Protein AF-A0A9K3KQM1-F1 (afdb_monomer_lite)

Structure (mmCIF, N/CA/C/O backbone):
data_AF-A0A9K3KQM1-F1
#
_entry.id   AF-A0A9K3KQM1-F1
#
loop_
_atom_site.group_PDB
_atom_site.id
_atom_site.type_symbol
_atom_site.label_atom_id
_atom_site.label_alt_id
_atom_site.label_comp_id
_atom_site.label_asym_id
_atom_site.label_entity_id
_atom_site.label_seq_id
_atom_site.pdbx_PDB_ins_code
_atom_site.Cartn_x
_atom_site.Cartn_y
_atom_site.Cartn_z
_atom_site.occupancy
_atom_site.B_iso_or_equiv
_atom_site.auth_seq_id
_atom_site.auth_comp_id
_atom_site.auth_asym_id
_atom_site.auth_atom_id
_atom_site.pdbx_PDB_model_num
ATOM 1 N N . MET A 1 1 ? -1.281 -1.158 -25.715 1.00 65.31 1 MET A N 1
ATOM 2 C CA . MET A 1 1 ? -1.160 -1.431 -24.268 1.00 65.31 1 MET A CA 1
ATOM 3 C C . MET A 1 1 ? 0.080 -2.295 -24.064 1.00 65.31 1 MET A C 1
ATOM 5 O O . MET A 1 1 ? 0.265 -3.226 -24.840 1.00 65.31 1 MET A O 1
ATOM 9 N N . ARG A 1 2 ? 0.976 -1.951 -23.131 1.00 70.62 2 ARG A N 1
ATOM 10 C CA . ARG A 1 2 ? 2.209 -2.720 -22.875 1.00 70.62 2 ARG A CA 1
ATOM 11 C C . ARG A 1 2 ? 1.852 -4.112 -22.343 1.00 70.62 2 ARG A C 1
ATOM 13 O O . ARG A 1 2 ? 1.001 -4.214 -21.464 1.00 70.62 2 ARG A O 1
ATOM 20 N N . SER A 1 3 ? 2.490 -5.165 -22.855 1.00 83.62 3 SER A N 1
ATOM 21 C CA . SER A 1 3 ? 2.286 -6.523 -22.340 1.00 83.62 3 SER A CA 1
ATOM 22 C C . SER A 1 3 ? 2.823 -6.638 -20.913 1.00 83.62 3 SER A C 1
ATOM 24 O O . SER A 1 3 ? 3.969 -6.272 -20.647 1.00 83.62 3 SER A O 1
ATOM 26 N N . LEU A 1 4 ? 2.008 -7.172 -20.004 1.00 88.12 4 LEU A N 1
ATOM 27 C CA . LEU A 1 4 ? 2.436 -7.551 -18.660 1.00 88.12 4 LEU A CA 1
ATOM 28 C C . LEU A 1 4 ? 3.415 -8.723 -18.750 1.00 88.12 4 LEU A C 1
ATOM 30 O O . LEU A 1 4 ? 3.047 -9.811 -19.188 1.00 88.12 4 LEU A O 1
ATOM 34 N N . HIS A 1 5 ? 4.661 -8.516 -18.324 1.00 92.50 5 HIS A N 1
ATOM 35 C CA . HIS A 1 5 ? 5.614 -9.616 -18.237 1.00 92.50 5 HIS A CA 1
ATOM 36 C C . HIS A 1 5 ? 5.311 -10.490 -17.011 1.00 92.50 5 HIS A C 1
ATOM 38 O O . HIS A 1 5 ? 5.242 -9.955 -15.899 1.00 92.50 5 HIS A O 1
ATOM 44 N N . PRO A 1 6 ? 5.221 -11.827 -17.166 1.00 94.25 6 PRO A N 1
ATOM 45 C CA . PRO A 1 6 ? 4.972 -12.738 -16.047 1.00 94.25 6 PRO A CA 1
ATOM 46 C C . PRO A 1 6 ? 5.989 -12.593 -14.909 1.00 94.25 6 PRO A C 1
ATOM 48 O O . PRO A 1 6 ? 5.631 -12.699 -13.741 1.00 94.25 6 PRO A O 1
ATOM 51 N N . SER A 1 7 ? 7.250 -12.278 -15.230 1.00 95.38 7 SER A N 1
ATOM 52 C CA . SER A 1 7 ? 8.292 -12.046 -14.226 1.00 95.38 7 SER A CA 1
ATOM 53 C C . SER A 1 7 ? 8.032 -10.809 -13.365 1.00 95.38 7 SER A C 1
ATOM 55 O O . SER A 1 7 ? 8.307 -10.842 -12.171 1.00 95.38 7 SER A O 1
ATOM 57 N N . THR A 1 8 ? 7.513 -9.722 -13.949 1.00 95.50 8 THR A N 1
ATOM 58 C CA . THR A 1 8 ? 7.159 -8.510 -13.193 1.00 95.50 8 THR A CA 1
ATOM 59 C C . THR A 1 8 ? 5.977 -8.797 -12.277 1.00 95.50 8 THR A C 1
ATOM 61 O O . THR A 1 8 ? 6.029 -8.466 -11.098 1.00 95.50 8 THR A O 1
ATOM 64 N N . VAL A 1 9 ? 4.947 -9.470 -12.802 1.00 97.25 9 VAL A N 1
ATOM 65 C CA . VAL A 1 9 ? 3.761 -9.875 -12.032 1.00 97.25 9 VAL A CA 1
ATOM 66 C C . VAL A 1 9 ? 4.156 -10.756 -10.849 1.00 97.25 9 VAL A C 1
ATOM 68 O O . VAL A 1 9 ? 3.763 -10.468 -9.725 1.00 97.25 9 VAL A O 1
ATOM 71 N N . GLY A 1 10 ? 4.986 -11.778 -11.077 1.00 98.00 10 GLY A N 1
ATOM 72 C CA . GLY A 1 10 ? 5.457 -12.662 -10.012 1.00 98.00 10 GLY A CA 1
ATOM 73 C C . GLY A 1 10 ? 6.249 -11.922 -8.933 1.00 98.00 10 GLY A C 1
ATOM 74 O O . GLY A 1 10 ? 6.005 -12.137 -7.750 1.00 98.00 10 GLY A O 1
ATOM 75 N N . LYS A 1 11 ? 7.153 -11.008 -9.317 1.00 97.81 11 LYS A N 1
ATOM 76 C CA . LYS A 1 11 ? 7.916 -10.200 -8.351 1.00 97.81 11 LYS A CA 1
ATOM 77 C C . LYS A 1 11 ? 7.010 -9.278 -7.535 1.00 97.81 11 LYS A C 1
ATOM 79 O O . LYS A 1 11 ? 7.133 -9.265 -6.319 1.00 97.81 11 LYS A O 1
ATOM 84 N N . LEU A 1 12 ? 6.083 -8.566 -8.181 1.00 98.25 12 LEU A N 1
ATOM 85 C CA . LEU A 1 12 ? 5.110 -7.711 -7.492 1.00 98.25 12 LEU A CA 1
ATOM 86 C C . LEU A 1 12 ? 4.243 -8.506 -6.520 1.00 98.25 12 LEU A C 1
ATOM 88 O O . LEU A 1 12 ? 4.108 -8.099 -5.372 1.00 98.25 12 LEU A O 1
ATOM 92 N N . PHE A 1 13 ? 3.717 -9.654 -6.956 1.00 98.56 13 PHE A N 1
ATOM 93 C CA . PHE A 1 13 ? 2.913 -10.519 -6.101 1.00 98.56 13 PHE A CA 1
ATOM 94 C C . PHE A 1 13 ? 3.699 -10.972 -4.873 1.00 98.56 13 PHE A C 1
ATOM 96 O O . PHE A 1 13 ? 3.219 -10.829 -3.756 1.00 98.56 13 PHE A O 1
ATOM 103 N N . VAL A 1 14 ? 4.923 -11.478 -5.060 1.00 98.38 14 VAL A N 1
ATOM 104 C CA . VAL A 1 14 ? 5.766 -11.936 -3.947 1.00 98.38 14 VAL A CA 1
ATOM 105 C C . VAL A 1 14 ? 6.118 -10.781 -3.012 1.00 98.38 14 VAL A C 1
ATOM 107 O O . VAL A 1 14 ? 6.061 -10.958 -1.798 1.00 98.38 14 VAL A O 1
ATOM 110 N N . THR A 1 15 ? 6.448 -9.598 -3.539 1.00 98.00 15 THR A N 1
ATOM 111 C CA . THR A 1 15 ? 6.715 -8.417 -2.708 1.00 98.00 15 THR A CA 1
ATOM 112 C C . THR A 1 15 ? 5.483 -8.017 -1.900 1.00 98.00 15 THR A C 1
ATOM 114 O O . THR A 1 15 ? 5.599 -7.897 -0.687 1.00 98.00 15 THR A O 1
ATOM 117 N N . GLY A 1 16 ? 4.305 -7.902 -2.519 1.00 97.75 16 GLY A N 1
ATOM 118 C CA . GLY A 1 16 ? 3.064 -7.593 -1.801 1.00 97.75 16 GLY A CA 1
ATOM 119 C C . GLY A 1 16 ? 2.699 -8.662 -0.769 1.00 97.75 16 GLY A C 1
ATOM 120 O O . GLY A 1 16 ? 2.319 -8.333 0.346 1.00 97.75 16 GLY A O 1
ATOM 121 N N . PHE A 1 17 ? 2.910 -9.940 -1.091 1.00 97.69 17 PHE A N 1
ATOM 122 C CA . PHE A 1 17 ? 2.650 -11.061 -0.187 1.00 97.69 17 PHE A CA 1
ATOM 123 C C . PHE A 1 17 ? 3.578 -11.078 1.034 1.00 97.69 17 PHE A C 1
ATOM 125 O O . PHE A 1 17 ? 3.176 -11.510 2.106 1.00 97.69 17 PHE A O 1
ATOM 132 N N . THR A 1 18 ? 4.832 -10.648 0.883 1.00 96.25 18 THR A N 1
ATOM 133 C CA . THR A 1 18 ? 5.853 -10.774 1.940 1.00 96.25 18 THR A CA 1
ATOM 134 C C . THR A 1 18 ? 6.099 -9.475 2.695 1.00 96.25 18 THR A C 1
ATOM 136 O O . THR A 1 18 ? 6.100 -9.470 3.920 1.00 96.25 18 THR A O 1
ATOM 139 N N . VAL A 1 19 ? 6.300 -8.371 1.978 1.00 95.12 19 VAL A N 1
ATOM 140 C CA . VAL A 1 19 ? 6.573 -7.048 2.554 1.00 95.12 19 VAL A CA 1
ATOM 141 C C . VAL A 1 19 ? 5.280 -6.376 2.997 1.00 95.12 19 VAL A C 1
ATOM 143 O O . VAL A 1 19 ? 5.270 -5.723 4.036 1.00 95.12 19 VAL A O 1
ATOM 146 N N . GLY A 1 20 ? 4.189 -6.580 2.252 1.00 93.50 20 GLY A N 1
ATOM 147 C CA . GLY A 1 20 ? 2.883 -6.000 2.557 1.00 93.50 20 GLY A CA 1
ATOM 148 C C . GLY A 1 20 ? 2.444 -6.248 4.003 1.00 93.50 20 GLY A C 1
ATOM 149 O O . GLY A 1 20 ? 2.268 -5.270 4.716 1.00 93.50 20 GLY A O 1
ATOM 150 N N . PRO A 1 21 ? 2.370 -7.506 4.485 1.00 93.50 21 PRO A N 1
ATOM 151 C CA . PRO A 1 21 ? 1.980 -7.803 5.866 1.00 93.50 21 PRO A CA 1
ATOM 152 C C . PRO A 1 21 ? 2.890 -7.173 6.926 1.00 93.50 21 PRO A C 1
ATOM 154 O O . PRO A 1 21 ? 2.434 -6.848 8.015 1.00 93.50 21 PRO A O 1
ATOM 157 N N . ILE A 1 22 ? 4.183 -6.992 6.630 1.00 92.62 22 ILE A N 1
ATOM 158 C CA . ILE A 1 22 ? 5.123 -6.338 7.555 1.00 92.62 22 ILE A CA 1
ATOM 159 C C . ILE A 1 22 ? 4.757 -4.862 7.696 1.00 92.62 22 ILE A C 1
ATOM 161 O O . ILE A 1 22 ? 4.679 -4.352 8.808 1.00 92.62 22 ILE A O 1
ATOM 165 N N . VAL A 1 23 ? 4.516 -4.188 6.574 1.00 91.94 23 VAL A N 1
ATOM 166 C CA . VAL A 1 23 ? 4.140 -2.773 6.547 1.00 91.94 23 VAL A CA 1
ATOM 167 C C . VAL A 1 23 ? 2.743 -2.562 7.147 1.00 91.94 23 VAL A C 1
ATOM 169 O O . VAL A 1 23 ? 2.566 -1.673 7.970 1.00 91.94 23 VAL A O 1
ATOM 172 N N . ASP A 1 24 ? 1.793 -3.426 6.803 1.00 89.62 24 ASP A N 1
ATOM 173 C CA . ASP A 1 24 ? 0.435 -3.508 7.355 1.00 89.62 24 ASP A CA 1
ATOM 174 C C . ASP A 1 24 ? 0.453 -3.652 8.890 1.00 89.62 24 ASP A C 1
ATOM 176 O O . ASP A 1 24 ? -0.197 -2.899 9.616 1.00 89.62 24 ASP A O 1
ATOM 180 N N . SER A 1 25 ? 1.325 -4.517 9.418 1.00 91.44 25 SER A N 1
ATOM 181 C CA . SER A 1 25 ? 1.460 -4.717 10.865 1.00 91.44 25 SER A CA 1
ATOM 182 C C . SER A 1 25 ? 1.949 -3.497 11.651 1.00 91.44 25 SER A C 1
ATOM 184 O O . SER A 1 25 ? 1.840 -3.498 12.880 1.00 91.44 25 SER A O 1
ATOM 186 N N . LEU A 1 26 ? 2.483 -2.468 10.976 1.00 88.00 26 LEU A N 1
ATOM 187 C CA . LEU A 1 26 ? 2.938 -1.246 11.636 1.00 88.00 26 LEU A CA 1
ATOM 188 C C . LEU A 1 26 ? 1.755 -0.449 12.188 1.00 88.00 26 LEU A C 1
ATOM 190 O O . LEU A 1 26 ? 1.788 -0.107 13.360 1.00 88.00 26 LEU A O 1
ATOM 194 N N . HIS A 1 27 ? 0.703 -0.195 11.401 1.00 87.81 27 HIS A N 1
ATOM 195 C CA . HIS A 1 27 ? -0.426 0.622 11.876 1.00 87.81 27 HIS A CA 1
ATOM 196 C C . HIS A 1 27 ? -1.638 -0.175 12.358 1.00 87.81 27 HIS A C 1
ATOM 198 O O . HIS A 1 27 ? -2.460 0.355 13.101 1.00 87.81 27 HIS A O 1
ATOM 204 N N . ASN A 1 28 ? -1.745 -1.463 12.025 1.00 85.38 28 ASN A N 1
ATOM 205 C CA . ASN A 1 28 ? -2.957 -2.210 12.364 1.00 85.38 28 ASN A CA 1
ATOM 206 C C . ASN A 1 28 ? -3.100 -2.490 13.850 1.00 85.38 28 ASN A C 1
ATOM 208 O O . ASN A 1 28 ? -4.203 -2.735 14.311 1.00 85.38 28 ASN A O 1
ATOM 212 N N . GLN A 1 29 ? -2.034 -2.324 14.627 1.00 84.62 29 GLN A N 1
ATOM 213 C CA . GLN A 1 29 ? -2.102 -2.413 16.083 1.00 84.62 29 GLN A CA 1
ATOM 214 C C . GLN A 1 29 ? -2.958 -1.311 16.724 1.00 84.62 29 GLN A C 1
ATOM 216 O O . GLN A 1 29 ? -3.432 -1.503 17.840 1.00 84.62 29 GLN A O 1
ATOM 221 N N . CYS A 1 30 ? -3.153 -0.176 16.044 1.00 86.94 30 CYS A N 1
ATOM 222 C CA . CYS A 1 30 ? -4.001 0.921 16.517 1.00 86.94 30 CYS A CA 1
ATOM 223 C C . CYS A 1 30 ? -5.248 1.156 15.652 1.00 86.94 30 CYS A C 1
ATOM 225 O O . CYS A 1 30 ? -6.035 2.042 15.976 1.00 86.94 30 CYS A O 1
ATOM 227 N N . LEU A 1 31 ? -5.416 0.403 14.560 1.00 91.44 31 LEU A N 1
ATOM 228 C CA . LEU A 1 31 ? -6.531 0.566 13.621 1.00 91.44 31 LEU A CA 1
ATOM 229 C C . LEU A 1 31 ? -7.467 -0.636 13.601 1.00 91.44 31 LEU A C 1
ATOM 231 O O . LEU A 1 31 ? -8.680 -0.461 13.639 1.00 91.44 31 LEU A O 1
ATOM 235 N N . LEU A 1 32 ? -6.919 -1.849 13.514 1.00 93.50 32 LEU A N 1
ATOM 236 C CA . LEU A 1 32 ? -7.684 -3.043 13.177 1.00 93.50 32 LEU A CA 1
ATOM 237 C C . LEU A 1 32 ? -7.557 -4.120 14.248 1.00 93.50 32 LEU A C 1
ATOM 239 O O . LEU A 1 32 ? -6.491 -4.378 14.807 1.00 93.50 32 LEU A O 1
ATOM 243 N N . LYS A 1 33 ? -8.650 -4.845 14.448 1.00 93.19 33 LYS A N 1
ATOM 244 C CA . LYS A 1 33 ? -8.655 -6.134 15.128 1.00 93.19 33 LYS A CA 1
ATOM 245 C C . LYS A 1 33 ? -9.022 -7.217 14.123 1.00 93.19 33 LYS A C 1
ATOM 247 O O . LYS A 1 33 ? -10.060 -7.151 13.477 1.00 93.19 33 LYS A O 1
ATOM 252 N N . TYR A 1 34 ? -8.156 -8.217 13.983 1.00 94.50 34 TYR A N 1
ATOM 253 C CA . TYR A 1 34 ? -8.392 -9.354 13.095 1.00 94.50 34 TYR A CA 1
ATOM 254 C C . TYR A 1 34 ? -9.141 -10.465 13.821 1.00 94.50 34 TYR A C 1
ATOM 256 O O . TYR A 1 34 ? -8.618 -11.049 14.772 1.00 94.50 34 TYR A O 1
ATOM 264 N N . ASP A 1 35 ? -10.326 -10.806 13.326 1.00 94.00 35 ASP A N 1
ATOM 265 C CA . ASP A 1 35 ? -11.152 -11.874 13.893 1.00 94.00 35 ASP A CA 1
ATOM 266 C C . ASP A 1 35 ? -10.962 -13.204 13.147 1.00 94.00 35 ASP A C 1
ATOM 268 O O . ASP A 1 35 ? -11.091 -14.283 13.732 1.00 94.00 35 ASP A O 1
ATOM 272 N N . MET A 1 36 ? -10.589 -13.156 11.863 1.00 95.06 36 MET A N 1
ATOM 273 C CA . MET A 1 36 ? -10.376 -14.345 11.037 1.00 95.06 36 MET A CA 1
ATOM 274 C C . MET A 1 36 ? -8.891 -14.612 10.783 1.00 95.06 36 MET A C 1
ATOM 276 O O . MET A 1 36 ? -8.177 -13.777 10.232 1.00 95.06 36 MET A O 1
ATOM 280 N N . LEU A 1 37 ? -8.447 -15.829 11.125 1.00 94.25 37 LEU A N 1
ATOM 281 C CA . LEU A 1 37 ? -7.069 -16.316 10.950 1.00 94.25 37 LEU A CA 1
ATOM 282 C C . LEU A 1 37 ? -5.989 -15.316 11.428 1.00 94.25 37 LEU A C 1
ATOM 284 O O . LEU A 1 37 ? -5.046 -15.047 10.672 1.00 94.25 37 LEU A O 1
ATOM 288 N N . PRO A 1 38 ? -6.109 -14.766 12.654 1.00 94.62 38 PRO A N 1
ATOM 289 C CA . PRO A 1 38 ? -5.157 -13.787 13.155 1.00 94.62 38 PRO A CA 1
ATOM 290 C C . PRO A 1 38 ? -3.753 -14.391 13.237 1.00 94.62 38 PRO A C 1
ATOM 292 O O . PRO A 1 38 ? -3.563 -15.551 13.616 1.00 94.62 38 PRO A O 1
ATOM 295 N N . LEU A 1 39 ? -2.766 -13.579 12.881 1.00 93.12 39 LEU A N 1
ATOM 296 C CA . LEU A 1 39 ? -1.351 -13.884 12.986 1.00 93.12 39 LEU A CA 1
ATOM 297 C C . LEU A 1 39 ? -0.699 -12.786 13.820 1.00 93.12 39 LEU A C 1
ATOM 299 O O . LEU A 1 39 ? -0.461 -11.681 13.331 1.00 93.12 39 LEU A O 1
ATOM 303 N N . SER A 1 40 ? -0.397 -13.104 15.073 1.00 93.31 40 SER A N 1
ATOM 304 C CA . SER A 1 40 ? 0.316 -12.210 15.975 1.00 93.31 40 SER A CA 1
ATOM 305 C C . SER A 1 40 ? 1.627 -12.831 16.445 1.00 93.31 40 SER A C 1
ATOM 307 O O . SER A 1 40 ? 1.727 -14.035 16.689 1.00 93.31 40 SER A O 1
ATOM 309 N N . ILE A 1 41 ? 2.661 -12.000 16.535 1.00 93.38 41 ILE A N 1
ATOM 310 C CA . ILE A 1 41 ? 3.959 -12.354 17.105 1.00 93.38 41 ILE A CA 1
ATOM 311 C C . ILE A 1 41 ? 4.215 -11.353 18.219 1.00 93.38 41 ILE A C 1
ATOM 313 O O . ILE A 1 41 ? 4.305 -10.155 17.966 1.00 93.38 41 ILE A O 1
ATOM 317 N N . GLU A 1 42 ? 4.306 -11.837 19.450 1.00 92.94 42 GLU A N 1
ATOM 318 C CA . GLU A 1 42 ? 4.627 -11.014 20.615 1.00 92.94 42 GLU A CA 1
ATOM 319 C C . GLU A 1 42 ? 6.095 -10.580 20.606 1.00 92.94 42 GLU A C 1
ATOM 321 O O . GLU A 1 42 ? 6.962 -11.212 19.992 1.00 92.94 42 GLU A O 1
ATOM 326 N N . TRP A 1 43 ? 6.388 -9.492 21.315 1.00 89.19 43 TRP A N 1
ATOM 327 C CA . TRP A 1 43 ? 7.768 -9.104 21.578 1.00 89.19 43 TRP A CA 1
ATOM 328 C C . TRP A 1 43 ? 8.497 -10.202 22.371 1.00 89.19 43 TRP A C 1
ATOM 330 O O . TRP A 1 43 ? 7.962 -10.699 23.363 1.00 89.19 43 TRP A O 1
ATOM 340 N N . PRO A 1 44 ? 9.737 -10.571 22.000 1.00 90.69 44 PRO A N 1
ATOM 341 C CA . PRO A 1 44 ? 10.523 -11.515 22.786 1.00 90.69 44 PRO A CA 1
ATOM 342 C C . PRO A 1 44 ? 10.695 -11.023 24.229 1.00 90.69 44 PRO A C 1
ATOM 344 O O . PRO A 1 44 ? 11.204 -9.922 24.452 1.00 90.69 44 PRO A O 1
ATOM 347 N N . SER A 1 45 ? 10.335 -11.850 25.215 1.00 89.00 45 SER A N 1
ATOM 348 C CA . SER A 1 45 ? 10.460 -11.500 26.641 1.00 89.00 45 SER A CA 1
ATOM 349 C C . SER A 1 45 ? 11.888 -11.108 27.022 1.00 89.00 45 SER A C 1
ATOM 351 O O . SER A 1 45 ? 12.090 -10.169 27.784 1.00 89.00 45 SER A O 1
ATOM 353 N N . SER A 1 46 ? 12.889 -11.738 26.404 1.00 87.69 46 SER A N 1
ATOM 354 C CA . SER A 1 46 ? 14.305 -11.400 26.582 1.00 87.69 46 SER A CA 1
ATOM 355 C C . SER A 1 46 ? 14.656 -9.963 26.186 1.00 87.69 46 SER A C 1
ATOM 357 O O . SER A 1 46 ? 15.586 -9.391 26.753 1.00 87.69 46 SER A O 1
ATOM 359 N N . ILE A 1 47 ? 13.931 -9.372 25.230 1.00 83.19 47 ILE A N 1
ATOM 360 C CA . ILE A 1 47 ? 14.098 -7.971 24.834 1.00 83.19 47 ILE A CA 1
ATOM 361 C C . ILE A 1 47 ? 13.450 -7.070 25.886 1.00 83.19 47 ILE A C 1
ATOM 363 O O . ILE A 1 47 ? 14.122 -6.169 26.388 1.00 83.19 47 ILE A O 1
ATOM 367 N N . ILE A 1 48 ? 12.201 -7.357 26.274 1.00 83.25 48 ILE A N 1
ATOM 368 C CA . ILE A 1 48 ? 11.437 -6.587 27.275 1.00 83.25 48 ILE A CA 1
ATOM 369 C C . ILE A 1 48 ? 12.160 -6.554 28.629 1.00 83.25 48 ILE A C 1
ATOM 371 O O . ILE A 1 48 ? 12.273 -5.503 29.253 1.00 83.25 48 ILE A O 1
ATOM 375 N N . GLU A 1 49 ? 12.679 -7.696 29.076 1.00 85.88 49 GLU A N 1
ATOM 376 C CA . GLU A 1 49 ? 13.377 -7.836 30.358 1.00 85.88 49 GLU A CA 1
ATOM 377 C C . GLU A 1 49 ? 14.806 -7.276 30.330 1.00 85.88 49 GLU A C 1
ATOM 379 O O . GLU A 1 49 ? 15.470 -7.183 31.371 1.00 85.88 49 GLU A O 1
ATOM 384 N N . SER A 1 50 ? 15.317 -6.896 29.155 1.00 82.00 50 SER A N 1
ATOM 385 C CA . SER A 1 50 ? 16.670 -6.369 29.064 1.00 82.00 50 SER A CA 1
ATOM 386 C C . SER A 1 50 ? 16.747 -4.993 29.733 1.00 82.00 50 SER A C 1
ATOM 388 O O . SER A 1 50 ? 16.119 -4.019 29.323 1.00 82.00 50 SER A O 1
ATOM 390 N N . ARG A 1 51 ? 17.600 -4.881 30.760 1.00 77.06 51 ARG A N 1
ATOM 391 C CA . ARG A 1 51 ? 17.873 -3.619 31.482 1.00 77.06 51 ARG A CA 1
ATOM 392 C C . ARG A 1 51 ? 18.485 -2.515 30.608 1.00 77.06 51 ARG A C 1
ATOM 394 O O . ARG A 1 51 ? 18.777 -1.434 31.110 1.00 77.06 51 ARG A O 1
ATOM 401 N N . PHE A 1 52 ? 18.739 -2.809 29.336 1.00 84.25 52 PHE A N 1
ATOM 402 C CA . PHE A 1 52 ? 19.373 -1.917 28.375 1.00 84.25 52 PHE A CA 1
ATOM 403 C C . PHE A 1 52 ? 18.383 -1.286 27.396 1.00 84.25 52 PHE A C 1
ATOM 405 O O . PHE A 1 52 ? 18.805 -0.450 26.597 1.00 84.25 52 PHE A O 1
ATOM 412 N N . LEU A 1 53 ? 17.093 -1.644 27.441 1.00 85.75 53 LEU A N 1
ATOM 413 C CA . LEU A 1 53 ? 16.108 -0.927 26.646 1.00 85.75 53 LEU A CA 1
ATOM 414 C C . LEU A 1 53 ? 15.968 0.515 27.148 1.00 85.75 53 LEU A C 1
ATOM 416 O O . LEU A 1 53 ? 15.782 0.741 28.347 1.00 85.75 53 LEU A O 1
ATOM 420 N N . PRO A 1 54 ? 16.021 1.503 26.243 1.00 88.19 54 PRO A N 1
ATOM 421 C CA . PRO A 1 54 ? 15.618 2.856 26.576 1.00 88.19 54 PRO A CA 1
ATOM 422 C C . PRO A 1 54 ? 14.171 2.872 27.106 1.00 88.19 54 PRO A C 1
ATOM 424 O O . PRO A 1 54 ? 13.340 2.128 26.577 1.00 88.19 54 PRO A O 1
ATOM 427 N N . PRO A 1 55 ? 13.825 3.745 28.072 1.00 86.75 55 PRO A N 1
ATOM 428 C CA . PRO A 1 55 ? 12.477 3.806 28.646 1.00 86.75 55 PRO A CA 1
ATOM 429 C C . PRO A 1 55 ? 11.356 3.928 27.606 1.00 86.75 55 PRO A C 1
ATOM 431 O O . PRO A 1 55 ? 10.325 3.282 27.745 1.00 86.75 55 PRO A O 1
ATOM 434 N N . PHE A 1 56 ? 11.593 4.679 26.525 1.00 85.06 56 PHE A N 1
ATOM 435 C CA . PHE A 1 56 ? 10.610 4.855 25.453 1.00 85.06 56 PHE A CA 1
ATOM 436 C C . PHE A 1 56 ? 10.288 3.550 24.707 1.00 85.06 56 PHE A C 1
ATOM 438 O O . PHE A 1 56 ? 9.175 3.386 24.226 1.00 85.06 56 PHE A O 1
ATOM 445 N N . VAL A 1 57 ? 11.237 2.609 24.609 1.00 85.44 57 VAL A N 1
ATOM 446 C CA . VAL A 1 57 ? 10.981 1.308 23.969 1.00 85.44 57 VAL A CA 1
ATOM 447 C C . VAL A 1 57 ? 10.120 0.440 24.877 1.00 85.44 57 VAL A C 1
ATOM 449 O O . VAL A 1 57 ? 9.230 -0.241 24.388 1.00 85.44 57 VAL A O 1
ATOM 452 N N . LEU A 1 58 ? 10.359 0.480 26.190 1.00 86.88 58 LEU A N 1
ATOM 453 C CA . LEU A 1 58 ? 9.570 -0.284 27.153 1.00 86.88 58 LEU A CA 1
ATOM 454 C C . LEU A 1 58 ? 8.123 0.222 27.236 1.00 86.88 58 LEU A C 1
ATOM 456 O O . LEU A 1 58 ? 7.197 -0.579 27.283 1.00 86.88 58 LEU A O 1
ATOM 460 N N . GLU A 1 59 ? 7.924 1.540 27.229 1.00 86.62 59 GLU A N 1
ATOM 461 C CA . GLU A 1 59 ? 6.584 2.134 27.156 1.00 86.62 59 GLU A CA 1
ATOM 462 C C . GLU A 1 59 ? 5.878 1.741 25.852 1.00 86.62 59 GLU A C 1
ATOM 464 O O . GLU A 1 59 ? 4.723 1.316 25.875 1.00 86.62 59 GLU A O 1
ATOM 469 N N . TYR A 1 60 ? 6.602 1.782 24.729 1.00 84.56 60 TYR A N 1
ATOM 470 C CA . TYR A 1 60 ? 6.073 1.357 23.439 1.00 84.56 60 TYR A CA 1
ATOM 471 C C . TYR A 1 60 ? 5.632 -0.114 23.449 1.00 84.56 60 TYR A C 1
ATOM 473 O O . TYR A 1 60 ? 4.512 -0.404 23.048 1.00 84.56 60 TYR A O 1
ATOM 481 N N . THR A 1 61 ? 6.446 -1.052 23.951 1.00 85.12 61 THR A N 1
ATOM 482 C CA . THR A 1 61 ? 6.068 -2.481 23.990 1.00 85.12 61 THR A CA 1
ATOM 483 C C . THR A 1 61 ? 4.929 -2.787 24.963 1.00 85.12 61 THR A C 1
ATOM 485 O O . THR A 1 61 ? 4.247 -3.796 24.802 1.00 85.12 61 THR A O 1
ATOM 488 N N . GLN A 1 62 ? 4.695 -1.929 25.959 1.00 85.38 62 GLN A N 1
ATOM 489 C CA . GLN A 1 62 ? 3.528 -2.028 26.840 1.00 85.38 62 GLN A CA 1
ATOM 490 C C . GLN A 1 62 ? 2.243 -1.558 26.152 1.00 85.38 62 GLN A C 1
ATOM 492 O O . GLN A 1 62 ? 1.193 -2.161 26.358 1.00 85.38 62 GLN A O 1
ATOM 497 N N . GLN A 1 63 ? 2.325 -0.505 25.336 1.00 84.12 63 GLN A N 1
ATOM 498 C CA . GLN A 1 63 ? 1.201 -0.013 24.531 1.00 84.12 63 GLN A CA 1
ATOM 499 C C . GLN A 1 63 ? 0.917 -0.924 23.324 1.00 84.12 63 GLN A C 1
ATOM 501 O O . GLN A 1 63 ? -0.232 -1.086 22.921 1.00 84.12 63 GLN A O 1
ATOM 506 N N . HIS A 1 64 ? 1.960 -1.562 22.796 1.00 85.69 64 HIS A N 1
ATOM 507 C CA . HIS A 1 64 ? 1.949 -2.390 21.595 1.00 85.69 64 HIS A CA 1
ATOM 508 C C . HIS A 1 64 ? 2.509 -3.784 21.913 1.00 85.69 64 HIS A C 1
ATOM 510 O O . HIS A 1 64 ? 3.690 -4.043 21.669 1.00 85.69 64 HIS A O 1
ATOM 516 N N . PRO A 1 65 ? 1.695 -4.705 22.469 1.00 86.31 65 PRO A N 1
ATOM 517 C CA . PRO A 1 65 ? 2.174 -6.002 22.962 1.00 86.31 65 PRO A CA 1
ATOM 518 C C . PRO A 1 65 ? 2.677 -6.937 21.852 1.00 86.31 65 PRO A C 1
ATOM 520 O O . PRO A 1 65 ? 3.410 -7.894 22.120 1.00 86.31 65 PRO A O 1
ATOM 523 N N . TYR A 1 66 ? 2.324 -6.655 20.599 1.00 90.00 66 TYR A N 1
ATOM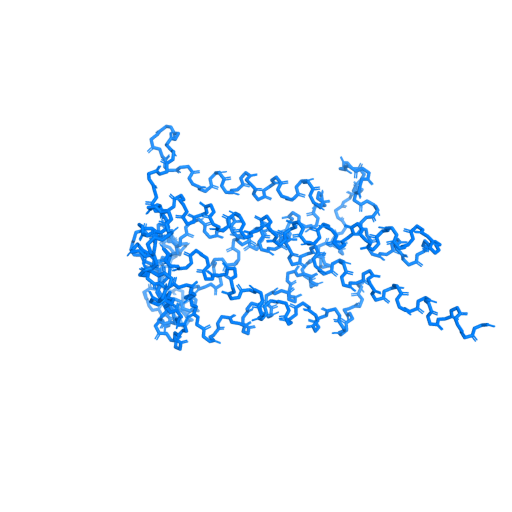 524 C CA . TYR A 1 66 ? 2.712 -7.453 19.448 1.00 90.00 66 TYR A CA 1
ATOM 525 C C . TYR A 1 66 ? 3.806 -6.751 18.639 1.00 90.00 66 TYR A C 1
ATOM 527 O O . TYR A 1 66 ? 3.702 -5.581 18.285 1.00 90.00 66 TYR A O 1
ATOM 535 N N . LEU A 1 67 ? 4.859 -7.490 18.304 1.00 88.06 67 LEU A N 1
ATOM 536 C CA . LEU A 1 67 ? 5.853 -7.080 17.313 1.00 88.06 67 LEU A CA 1
ATOM 537 C C . LEU A 1 67 ? 5.248 -7.087 15.902 1.00 88.06 67 LEU A C 1
ATOM 539 O O . LEU A 1 67 ? 5.594 -6.256 15.068 1.00 88.06 67 LEU A O 1
ATOM 543 N N . PHE A 1 68 ? 4.364 -8.047 15.639 1.00 91.56 68 PHE A N 1
ATOM 544 C CA . PHE A 1 68 ? 3.680 -8.223 14.365 1.00 91.56 68 PHE A CA 1
ATOM 545 C C . PHE A 1 68 ? 2.221 -8.583 14.634 1.00 91.56 68 PHE A C 1
ATOM 547 O O . PHE A 1 68 ? 1.955 -9.473 15.439 1.00 91.56 68 PHE A O 1
ATOM 554 N N . CYS A 1 69 ? 1.290 -7.922 13.952 1.00 91.88 69 CYS A N 1
ATOM 555 C CA . CYS A 1 69 ? -0.141 -8.199 14.007 1.00 91.88 69 CYS A CA 1
ATOM 556 C C . CYS A 1 69 ? -0.724 -8.083 12.593 1.00 91.88 69 CYS A C 1
ATOM 558 O O . CYS A 1 69 ? -0.665 -7.013 11.995 1.00 91.88 69 CYS A O 1
ATOM 560 N N . SER A 1 70 ? -1.232 -9.185 12.044 1.00 94.06 70 SER A N 1
ATOM 561 C CA . SER A 1 70 ? -1.917 -9.229 10.746 1.00 94.06 70 SER A CA 1
ATOM 562 C C . SER A 1 70 ? -2.874 -10.435 10.705 1.00 94.06 70 SER A C 1
ATOM 564 O O . SER A 1 70 ? -3.164 -11.049 11.734 1.00 94.06 70 SER A O 1
ATOM 566 N N . SER A 1 71 ? -3.342 -10.825 9.522 1.00 94.69 71 SER A N 1
ATOM 567 C CA . SER A 1 71 ? -4.111 -12.055 9.293 1.00 94.69 71 SER A CA 1
ATOM 568 C C . SER A 1 71 ? -3.550 -12.834 8.107 1.00 94.69 71 SER A C 1
ATOM 570 O O . SER A 1 71 ? -3.028 -12.249 7.161 1.00 94.69 71 SER A O 1
ATOM 572 N N . TRP A 1 72 ? -3.706 -14.162 8.099 1.00 95.31 72 TRP A N 1
ATOM 573 C CA . TRP A 1 72 ? -3.361 -14.990 6.933 1.00 95.31 72 TRP A CA 1
ATOM 574 C C . TRP A 1 72 ? -4.146 -14.633 5.663 1.00 95.31 72 TRP A C 1
ATOM 576 O O . TRP A 1 72 ? -3.731 -15.017 4.567 1.00 95.31 72 TRP A O 1
ATOM 586 N N . THR A 1 73 ? -5.247 -13.886 5.777 1.00 95.50 73 THR A N 1
ATOM 587 C CA . THR A 1 73 ? -5.989 -13.370 4.619 1.00 95.50 73 THR A CA 1
ATOM 588 C C . THR A 1 73 ? -5.302 -12.171 3.962 1.00 95.50 73 THR A C 1
ATOM 590 O O . THR A 1 73 ? -5.485 -11.955 2.767 1.00 95.50 73 THR A O 1
ATOM 593 N N . VAL A 1 74 ? -4.487 -11.410 4.698 1.00 95.31 74 VAL A N 1
ATOM 594 C CA . VAL A 1 74 ? -3.845 -10.175 4.217 1.00 95.31 74 VAL A CA 1
ATOM 595 C C . VAL A 1 74 ? -2.749 -10.432 3.164 1.00 95.31 74 VAL A C 1
ATOM 597 O O . VAL A 1 74 ? -2.812 -9.807 2.102 1.00 95.31 74 VAL A O 1
ATOM 600 N N . PRO A 1 75 ? -1.785 -11.367 3.347 1.00 96.75 75 PRO A N 1
ATOM 601 C CA . PRO A 1 75 ? -0.736 -11.634 2.359 1.00 96.75 75 PRO A CA 1
ATOM 602 C C . PRO A 1 75 ? -1.232 -11.873 0.919 1.00 96.75 75 PRO A C 1
ATOM 604 O O . PRO A 1 75 ? -0.741 -11.202 0.005 1.00 96.75 75 PRO A O 1
ATOM 607 N N . PRO A 1 76 ? -2.199 -12.777 0.644 1.00 97.62 76 PRO A N 1
ATOM 608 C CA . PRO A 1 76 ? -2.669 -12.984 -0.726 1.00 97.62 76 PRO A CA 1
ATOM 609 C C . PRO A 1 76 ? -3.387 -11.755 -1.302 1.00 97.62 76 PRO A C 1
ATOM 611 O O . PRO A 1 76 ? -3.234 -11.481 -2.495 1.00 97.62 76 PRO A O 1
ATOM 614 N N . LEU A 1 77 ? -4.121 -10.994 -0.478 1.00 96.88 77 LEU A N 1
ATOM 615 C CA . LEU A 1 77 ? -4.788 -9.760 -0.907 1.00 96.88 77 LEU A CA 1
ATOM 616 C C . LEU A 1 77 ? -3.769 -8.696 -1.315 1.00 96.88 77 LEU A C 1
ATOM 618 O O . LEU A 1 77 ? -3.868 -8.149 -2.413 1.00 96.88 77 LEU A O 1
ATOM 622 N N . LEU A 1 78 ? -2.745 -8.463 -0.490 1.00 97.00 78 LEU A N 1
ATOM 623 C CA . LEU A 1 78 ? -1.687 -7.498 -0.791 1.00 97.00 78 LEU A CA 1
ATOM 624 C C . LEU A 1 78 ? -0.827 -7.932 -1.982 1.00 97.00 78 LEU A C 1
ATOM 626 O O . LEU A 1 78 ? -0.451 -7.095 -2.802 1.00 97.00 78 LEU A O 1
ATOM 630 N N . GLY A 1 79 ? -0.577 -9.234 -2.149 1.00 98.12 79 GLY A N 1
ATOM 631 C CA . GLY A 1 79 ? 0.071 -9.767 -3.349 1.00 98.12 79 GLY A CA 1
ATOM 632 C C . GLY A 1 79 ? -0.696 -9.417 -4.629 1.00 98.12 79 GLY A C 1
ATOM 633 O O . GLY A 1 79 ? -0.110 -8.918 -5.593 1.00 98.12 79 GLY A O 1
ATOM 634 N N . LEU A 1 80 ? -2.018 -9.616 -4.644 1.00 98.19 80 LEU A N 1
ATOM 635 C CA . LEU A 1 80 ? -2.863 -9.222 -5.778 1.00 98.19 80 LEU A CA 1
ATOM 636 C C . LEU A 1 80 ? -2.930 -7.699 -5.949 1.00 98.19 80 LEU A C 1
ATOM 638 O O . LEU A 1 80 ? -2.814 -7.211 -7.076 1.00 98.19 80 LEU A O 1
ATOM 642 N N . ALA A 1 81 ? -3.059 -6.949 -4.853 1.00 97.56 81 ALA A N 1
ATOM 643 C CA . ALA A 1 81 ? -3.085 -5.491 -4.878 1.00 97.56 81 ALA A CA 1
ATOM 644 C C . ALA A 1 81 ? -1.811 -4.932 -5.524 1.00 97.56 81 ALA A C 1
ATOM 646 O O . ALA A 1 81 ? -1.900 -4.131 -6.449 1.00 97.56 81 ALA A O 1
ATOM 647 N N . TYR A 1 82 ? -0.628 -5.425 -5.153 1.00 98.31 82 TYR A N 1
ATOM 648 C CA . TYR A 1 82 ? 0.640 -4.982 -5.742 1.00 98.31 82 TYR A CA 1
ATOM 649 C C . TYR A 1 82 ? 0.725 -5.252 -7.248 1.00 98.31 82 TYR A C 1
ATOM 651 O O . TYR A 1 82 ? 1.283 -4.445 -7.992 1.00 98.31 82 TYR A O 1
ATOM 659 N N . VAL A 1 83 ? 0.144 -6.352 -7.735 1.00 98.12 83 VAL A N 1
ATOM 660 C CA . VAL A 1 83 ? 0.049 -6.615 -9.180 1.00 98.12 83 VAL A CA 1
ATOM 661 C C . VAL A 1 83 ? -0.867 -5.598 -9.861 1.00 98.12 83 VAL A C 1
ATOM 663 O O . VAL A 1 83 ? -0.518 -5.058 -10.914 1.00 98.12 83 VAL A O 1
ATOM 666 N N . VAL A 1 84 ? -2.030 -5.312 -9.276 1.00 97.44 84 VAL A N 1
ATOM 667 C CA . VAL A 1 84 ? -2.978 -4.341 -9.838 1.00 97.44 84 VAL A CA 1
ATOM 668 C C . VAL A 1 84 ? -2.366 -2.940 -9.844 1.00 97.44 84 VAL A C 1
ATOM 670 O O . VAL A 1 84 ? -2.294 -2.310 -10.899 1.00 97.44 84 VAL A O 1
ATOM 673 N N . LEU A 1 85 ? -1.866 -2.485 -8.699 1.00 97.25 85 LEU A N 1
ATOM 674 C CA . LEU A 1 85 ? -1.354 -1.134 -8.482 1.00 97.25 85 LEU A CA 1
ATOM 675 C C . LEU A 1 85 ? -0.016 -0.892 -9.181 1.00 97.25 85 LEU A C 1
ATOM 677 O O . LEU A 1 85 ? 0.164 0.133 -9.828 1.00 97.25 85 LEU A O 1
ATOM 681 N N . GLY A 1 86 ? 0.910 -1.847 -9.106 1.00 96.06 86 GLY A N 1
ATOM 682 C CA . GLY A 1 86 ? 2.245 -1.700 -9.681 1.00 96.06 86 GLY A CA 1
ATOM 683 C C . GLY A 1 86 ? 2.324 -1.998 -11.174 1.00 96.06 86 GLY A C 1
ATOM 684 O O . GLY A 1 86 ? 3.271 -1.585 -11.843 1.00 96.06 86 GLY A O 1
ATOM 685 N N . ALA A 1 87 ? 1.346 -2.726 -11.721 1.00 94.38 87 ALA A N 1
ATOM 686 C CA . ALA A 1 87 ? 1.429 -3.245 -13.081 1.00 94.38 87 ALA A CA 1
ATOM 687 C C . ALA A 1 87 ? 0.221 -2.869 -13.950 1.00 94.38 87 ALA A C 1
ATOM 689 O O . ALA A 1 87 ? 0.402 -2.414 -15.081 1.00 94.38 87 ALA A O 1
ATOM 690 N N . LEU A 1 88 ? -1.005 -3.107 -13.491 1.00 95.00 88 LEU A N 1
ATOM 691 C CA . LEU A 1 88 ? -2.190 -2.980 -14.343 1.00 95.00 88 LEU A CA 1
ATOM 692 C C . LEU A 1 88 ? -2.658 -1.526 -14.461 1.00 95.00 88 LEU A C 1
ATOM 694 O O . LEU A 1 88 ? -2.773 -0.984 -15.562 1.00 95.00 88 LEU A O 1
ATOM 698 N N . LEU A 1 89 ? -2.905 -0.903 -13.315 1.00 93.12 89 LEU A N 1
ATOM 699 C CA . LEU A 1 89 ? -3.555 0.394 -13.183 1.00 93.12 89 LEU A CA 1
ATOM 700 C C . LEU A 1 89 ? -2.736 1.543 -13.816 1.00 93.12 89 LEU A C 1
ATOM 702 O O . LEU A 1 89 ? -3.307 2.312 -14.591 1.00 93.12 89 LEU A O 1
ATOM 706 N N . PRO A 1 90 ? -1.399 1.628 -13.637 1.00 88.38 90 PRO A N 1
ATOM 707 C CA . PRO A 1 90 ? -0.597 2.686 -14.255 1.00 88.38 90 PRO A CA 1
ATOM 708 C C . PRO A 1 90 ? -0.605 2.589 -15.779 1.00 88.38 90 PRO A C 1
ATOM 710 O O . PRO A 1 90 ? -0.744 3.596 -16.463 1.00 88.38 90 PRO A O 1
ATOM 713 N N . ARG A 1 91 ? -0.550 1.369 -16.328 1.00 89.00 91 ARG A N 1
ATOM 714 C CA . ARG A 1 91 ? -0.589 1.135 -17.782 1.00 89.00 91 ARG A CA 1
ATOM 715 C C . ARG A 1 91 ? -1.946 1.481 -18.386 1.00 89.00 91 ARG A C 1
ATOM 717 O O . ARG A 1 91 ? -2.011 1.929 -19.535 1.00 89.00 91 ARG A O 1
ATOM 724 N N . LEU A 1 92 ? -3.027 1.268 -17.633 1.00 91.56 92 LEU A N 1
ATOM 725 C CA . LEU A 1 92 ? -4.359 1.714 -18.027 1.00 91.56 92 LEU A CA 1
ATOM 726 C C . LEU A 1 92 ? -4.385 3.244 -18.143 1.00 91.56 92 LEU A C 1
ATOM 728 O O . LEU A 1 92 ? -4.779 3.759 -19.189 1.00 91.56 92 LEU A O 1
ATOM 732 N N . PHE A 1 93 ? -3.873 3.965 -17.140 1.00 90.38 93 PHE A N 1
ATOM 733 C CA . PHE A 1 93 ? -3.823 5.431 -17.166 1.00 90.38 93 PHE A CA 1
ATOM 734 C C . PHE A 1 93 ? -2.833 6.006 -18.177 1.00 90.38 93 PHE A C 1
ATOM 736 O O . PHE A 1 93 ? -3.128 7.025 -18.785 1.00 90.38 93 PHE A O 1
ATOM 743 N N . GLU A 1 94 ? -1.713 5.339 -18.443 1.00 84.38 94 GLU A N 1
ATOM 744 C CA . GLU A 1 94 ? -0.793 5.709 -19.528 1.00 84.38 94 GLU A CA 1
ATOM 745 C C . GLU A 1 94 ? -1.427 5.541 -20.917 1.00 84.38 94 GLU A C 1
ATOM 747 O O . GLU A 1 94 ? -1.057 6.236 -21.865 1.00 84.38 94 GLU A O 1
ATOM 752 N N . THR A 1 95 ? -2.379 4.611 -21.060 1.00 85.00 95 THR A N 1
ATOM 753 C CA . THR A 1 95 ? -3.111 4.409 -22.320 1.00 85.00 95 THR A CA 1
ATOM 754 C C . THR A 1 95 ? -4.107 5.541 -22.567 1.00 85.00 95 THR A C 1
ATOM 756 O O . THR A 1 95 ? -4.340 5.922 -23.718 1.00 85.00 95 THR A O 1
ATOM 759 N N . ILE A 1 96 ? -4.663 6.115 -21.500 1.00 84.94 96 ILE A N 1
ATOM 760 C CA . ILE A 1 96 ? -5.491 7.314 -21.569 1.00 84.94 96 ILE A CA 1
ATOM 761 C C . ILE A 1 96 ? -4.536 8.484 -21.834 1.00 84.94 96 ILE A C 1
ATOM 763 O O . ILE A 1 96 ? -3.906 9.008 -20.922 1.00 84.94 96 ILE A O 1
ATOM 767 N N . ARG A 1 97 ? -4.362 8.863 -23.109 1.00 67.69 97 ARG A N 1
ATOM 768 C CA . ARG A 1 97 ? -3.528 10.010 -23.501 1.00 67.69 97 ARG A CA 1
ATOM 769 C C . ARG A 1 97 ? -4.119 11.305 -22.937 1.00 67.69 97 ARG A C 1
ATOM 771 O O . ARG A 1 97 ? -4.825 12.025 -23.637 1.00 67.69 97 ARG A O 1
ATOM 778 N N . PHE A 1 98 ? -3.803 11.622 -21.688 1.00 66.44 98 PHE A N 1
ATOM 779 C CA . PHE A 1 98 ? -3.892 12.986 -21.192 1.00 66.44 98 PHE A CA 1
ATOM 780 C C . PHE A 1 98 ? -2.900 13.802 -22.027 1.00 66.44 98 PHE A C 1
ATOM 782 O O . PHE A 1 98 ? -1.721 13.447 -22.094 1.00 66.44 98 PHE A O 1
ATOM 789 N N . GLY A 1 99 ? -3.418 14.777 -22.781 1.00 52.91 99 GLY A N 1
ATOM 790 C CA . GLY A 1 99 ? -2.667 15.562 -23.761 1.00 52.91 99 GLY A CA 1
ATOM 791 C C . GLY A 1 99 ? -1.322 16.060 -23.226 1.00 52.91 99 GLY A C 1
ATOM 792 O O . GLY A 1 99 ? -1.184 16.296 -22.034 1.00 52.91 99 GLY A O 1
ATOM 793 N N . ASP A 1 100 ? -0.347 16.140 -24.133 1.00 57.66 100 ASP A N 1
ATOM 794 C CA . ASP A 1 100 ? 1.044 16.577 -23.953 1.00 57.66 100 ASP A CA 1
ATOM 795 C C . ASP A 1 100 ? 1.541 16.680 -22.491 1.00 57.66 100 ASP A C 1
ATOM 797 O O . ASP A 1 100 ? 1.406 17.705 -21.827 1.00 57.66 100 ASP A O 1
ATOM 801 N N . GLN A 1 101 ? 2.167 15.609 -21.984 1.00 56.97 101 GLN A N 1
ATOM 802 C CA . GLN A 1 101 ? 2.719 15.531 -20.618 1.00 56.97 101 GLN A CA 1
ATOM 803 C C . GLN A 1 101 ? 3.956 16.428 -20.389 1.00 56.97 101 GLN A C 1
ATOM 805 O O . GLN A 1 101 ? 4.697 16.251 -19.424 1.00 56.97 101 GLN A O 1
ATOM 810 N N . SER A 1 102 ? 4.204 17.401 -21.266 1.00 54.44 102 SER A N 1
ATOM 811 C CA . SER A 1 102 ? 5.349 18.313 -21.233 1.00 54.44 102 SER A CA 1
ATOM 812 C C . SER A 1 102 ? 5.359 19.264 -20.024 1.00 54.44 102 SER A C 1
ATOM 814 O O . SER A 1 102 ? 6.384 19.891 -19.766 1.00 54.44 102 SER A O 1
ATOM 816 N N . PHE A 1 103 ? 4.262 19.349 -19.260 1.00 53.50 103 PHE A N 1
ATOM 817 C CA . PHE A 1 103 ? 4.078 20.352 -18.205 1.00 53.50 103 PHE A CA 1
ATOM 818 C C . PHE A 1 103 ? 4.763 20.045 -16.859 1.00 53.50 103 PHE A C 1
ATOM 820 O O . PHE A 1 103 ? 4.960 20.954 -16.057 1.00 53.50 103 PHE A O 1
ATOM 827 N N . LEU A 1 104 ? 5.151 18.798 -16.580 1.00 55.25 104 LEU A N 1
ATOM 828 C CA . LEU A 1 104 ? 5.790 18.434 -15.306 1.00 55.25 104 LEU A CA 1
ATOM 829 C C . LEU A 1 104 ? 7.231 17.957 -15.559 1.00 55.25 104 LEU A C 1
ATOM 831 O O . LEU A 1 104 ? 7.509 17.376 -16.591 1.00 55.25 104 LEU A O 1
ATOM 835 N N . SER A 1 105 ? 8.164 18.306 -14.669 1.00 54.22 105 SER A N 1
ATOM 836 C CA . SER A 1 105 ? 9.606 17.967 -14.583 1.00 54.22 105 SER A CA 1
ATOM 837 C C . SER A 1 105 ? 10.270 17.062 -15.662 1.00 54.22 105 SER A C 1
ATOM 839 O O . SER A 1 105 ? 9.890 15.911 -15.807 1.00 54.22 105 SER A O 1
ATOM 841 N N . PRO A 1 106 ? 11.416 17.434 -16.274 1.00 59.12 106 PRO A N 1
ATOM 842 C CA . PRO A 1 106 ? 12.196 16.562 -17.177 1.00 59.12 106 PRO A CA 1
ATOM 843 C C . PRO A 1 106 ? 12.599 15.186 -16.606 1.00 59.12 106 PRO A C 1
ATOM 845 O O . PRO A 1 106 ? 12.937 14.276 -17.364 1.00 59.12 106 PRO A O 1
ATOM 848 N N . ARG A 1 107 ? 12.576 15.021 -15.276 1.00 60.97 107 ARG A N 1
ATOM 849 C CA . ARG A 1 107 ? 13.026 13.814 -14.569 1.00 60.97 107 ARG A CA 1
ATOM 850 C C . ARG A 1 107 ? 12.160 12.582 -14.855 1.00 60.97 107 ARG A C 1
ATOM 852 O O . ARG A 1 107 ? 12.699 11.481 -14.826 1.00 60.97 107 ARG A O 1
ATOM 859 N N . TRP A 1 108 ? 10.867 12.736 -15.166 1.00 62.25 108 TRP A N 1
ATOM 860 C CA . TRP A 1 108 ? 9.988 11.578 -15.416 1.00 62.25 108 TRP A CA 1
ATOM 861 C C . TRP A 1 108 ? 10.289 10.875 -16.741 1.00 62.25 108 TRP A C 1
ATOM 863 O O . TRP A 1 108 ? 10.110 9.664 -16.824 1.00 62.25 108 TRP A O 1
ATOM 873 N N . LYS A 1 109 ? 10.812 11.589 -17.750 1.00 61.81 109 LYS A N 1
ATOM 874 C CA . LYS A 1 109 ? 11.205 10.970 -19.028 1.00 61.81 109 LYS A CA 1
ATOM 875 C C . LYS A 1 109 ? 12.307 9.928 -18.831 1.00 61.81 109 LYS A C 1
ATOM 877 O O . LYS A 1 109 ? 12.278 8.880 -19.450 1.00 61.81 109 LYS A O 1
ATOM 882 N N . LEU A 1 110 ? 13.227 10.158 -17.890 1.00 59.34 110 LEU A N 1
ATOM 883 C CA . LEU A 1 110 ? 14.282 9.188 -17.569 1.00 59.34 110 LEU A CA 1
ATOM 884 C C . LEU A 1 110 ? 13.788 7.952 -16.795 1.00 59.34 110 LEU A C 1
ATOM 886 O O . LEU A 1 110 ? 14.542 6.993 -16.641 1.00 59.34 110 LEU A O 1
ATOM 890 N N . LEU A 1 111 ? 12.564 7.984 -16.262 1.00 64.69 111 LEU A N 1
ATOM 891 C CA . LEU A 1 111 ? 12.004 6.927 -15.414 1.00 64.69 111 LEU A CA 1
ATOM 892 C C . LEU A 1 111 ? 11.040 6.010 -16.172 1.00 64.69 111 LEU A C 1
ATOM 894 O O . LEU A 1 111 ? 10.491 5.084 -15.572 1.00 64.69 111 LEU A O 1
ATOM 898 N N . ASP A 1 112 ? 10.841 6.235 -17.472 1.00 76.56 112 ASP A N 1
ATOM 899 C CA . ASP A 1 112 ? 10.040 5.347 -18.299 1.00 76.56 112 ASP A CA 1
ATOM 900 C C . ASP A 1 112 ? 10.855 4.101 -18.683 1.00 76.56 112 ASP A C 1
ATOM 902 O O . ASP A 1 112 ? 11.873 4.209 -19.376 1.00 76.56 112 ASP A O 1
ATOM 906 N N . PRO A 1 113 ? 10.423 2.884 -18.302 1.00 72.94 113 PRO A N 1
ATOM 907 C CA . PRO A 1 113 ? 11.130 1.670 -18.692 1.00 72.94 113 PRO A CA 1
ATOM 908 C C . PRO A 1 113 ? 11.223 1.465 -20.217 1.00 72.94 113 PRO A C 1
ATOM 910 O O . PRO A 1 113 ? 12.045 0.661 -20.655 1.00 72.94 113 PRO A O 1
ATOM 913 N N . ARG A 1 114 ? 10.395 2.154 -21.023 1.00 72.19 114 ARG A N 1
ATOM 914 C CA . ARG A 1 114 ? 10.470 2.156 -22.498 1.00 72.19 114 ARG A CA 1
ATOM 915 C C . ARG A 1 114 ? 11.744 2.809 -23.015 1.00 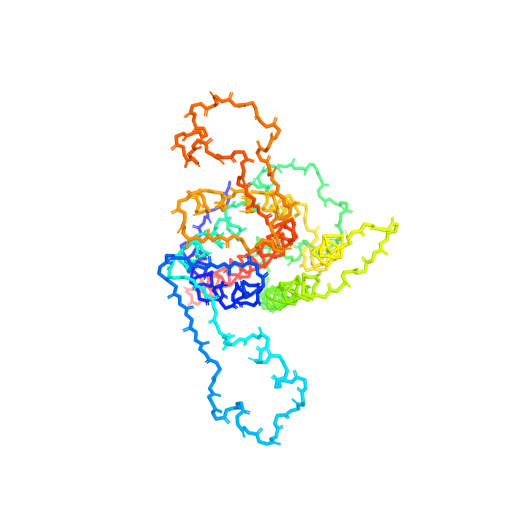72.19 114 ARG A C 1
ATOM 917 O O . ARG A 1 114 ? 12.314 2.343 -23.998 1.00 72.19 114 ARG A O 1
ATOM 924 N N . ASP A 1 115 ? 12.198 3.858 -22.346 1.00 76.56 115 ASP A N 1
ATOM 925 C CA . ASP A 1 115 ? 13.399 4.569 -22.767 1.00 76.56 115 ASP A CA 1
ATOM 926 C C . ASP A 1 115 ? 14.641 3.763 -22.377 1.00 76.56 115 ASP A C 1
ATOM 928 O O . ASP A 1 115 ? 15.591 3.679 -23.149 1.00 76.56 115 ASP A O 1
ATOM 932 N N . VAL A 1 116 ? 14.583 3.026 -21.261 1.00 80.06 116 VAL A N 1
ATOM 933 C CA . VAL A 1 116 ? 15.673 2.151 -20.790 1.00 80.06 116 VAL A CA 1
ATOM 934 C C . VAL A 1 116 ? 16.063 1.072 -21.809 1.00 80.06 116 VAL A C 1
ATOM 936 O O . VAL A 1 116 ? 17.237 0.709 -21.880 1.00 80.06 116 VAL A O 1
ATOM 939 N N . SER A 1 117 ? 15.133 0.557 -22.625 1.00 77.62 117 SER A N 1
ATOM 940 C CA . SER A 1 117 ? 15.480 -0.425 -23.668 1.00 77.62 117 SER A CA 1
ATOM 941 C C . SER A 1 117 ? 16.255 0.164 -24.848 1.00 77.62 117 SER A C 1
ATOM 943 O O . SER A 1 117 ? 16.931 -0.589 -25.540 1.00 77.62 117 SER A O 1
ATOM 945 N N . ASN A 1 118 ? 16.179 1.479 -25.066 1.00 80.81 118 ASN A N 1
ATOM 946 C CA . ASN A 1 118 ? 16.829 2.164 -26.190 1.00 80.81 118 ASN A CA 1
ATOM 947 C C . ASN A 1 118 ? 18.178 2.797 -25.807 1.00 80.81 118 ASN A C 1
ATOM 949 O O . ASN A 1 118 ? 18.845 3.389 -26.653 1.00 80.81 118 ASN A O 1
ATOM 953 N N . ILE A 1 119 ? 18.563 2.711 -24.533 1.00 83.44 119 ILE A N 1
ATOM 954 C CA . ILE A 1 119 ? 19.763 3.342 -23.987 1.00 83.44 119 ILE A CA 1
ATOM 955 C C . ILE A 1 119 ? 20.949 2.362 -24.020 1.00 83.44 119 ILE A C 1
ATOM 957 O O . ILE A 1 119 ? 20.816 1.183 -23.687 1.00 83.44 119 ILE A O 1
ATOM 961 N N . ASN A 1 120 ? 22.133 2.874 -24.373 1.00 83.56 120 ASN A N 1
ATOM 962 C CA . ASN A 1 120 ? 23.376 2.102 -24.453 1.00 83.56 120 ASN A CA 1
ATOM 963 C C . ASN A 1 120 ? 23.970 1.771 -23.063 1.00 83.56 120 ASN A C 1
ATOM 965 O O . ASN A 1 120 ? 23.717 2.447 -22.065 1.00 83.56 120 ASN A O 1
ATOM 969 N N . GLY A 1 121 ? 24.801 0.723 -23.012 1.00 79.88 121 GLY A N 1
ATOM 970 C CA . GLY A 1 121 ? 25.240 -0.012 -21.812 1.00 79.88 121 GLY A CA 1
ATOM 971 C C . GLY A 1 121 ? 25.376 0.750 -20.480 1.00 79.88 121 GLY A C 1
ATOM 972 O O . GLY A 1 121 ? 24.689 0.411 -19.513 1.00 79.88 121 GLY A O 1
ATOM 973 N N . ASN A 1 122 ? 26.265 1.746 -20.376 1.00 86.06 122 ASN A N 1
ATOM 974 C CA . ASN A 1 122 ? 26.536 2.421 -19.092 1.00 86.06 122 ASN A CA 1
ATOM 975 C C . ASN A 1 122 ? 25.358 3.275 -18.595 1.00 86.06 122 ASN A C 1
ATOM 977 O O . ASN A 1 122 ? 25.041 3.273 -17.401 1.00 86.06 122 ASN A O 1
ATOM 981 N N . ASP A 1 123 ? 24.671 3.951 -19.508 1.00 86.50 123 ASP A N 1
ATOM 982 C CA . ASP A 1 123 ? 23.524 4.798 -19.183 1.00 86.50 123 ASP A CA 1
ATOM 983 C C . ASP A 1 123 ? 22.326 3.939 -18.749 1.00 86.50 123 ASP A C 1
ATOM 985 O O . ASP A 1 123 ? 21.611 4.275 -17.803 1.00 86.50 123 ASP A O 1
ATOM 989 N N . LYS A 1 124 ? 22.174 2.751 -19.350 1.00 87.62 124 LYS A N 1
ATOM 990 C CA . LYS A 1 124 ? 21.137 1.776 -18.991 1.00 87.62 124 LYS A CA 1
ATOM 991 C C . LYS A 1 124 ? 21.294 1.273 -17.556 1.00 87.62 124 LYS A C 1
ATOM 993 O O . LYS A 1 124 ? 20.327 1.248 -16.793 1.00 87.62 124 LYS A O 1
ATOM 998 N N . LYS A 1 125 ? 22.518 0.899 -17.160 1.00 89.38 125 LYS A N 1
ATOM 999 C CA . LYS A 1 125 ? 22.823 0.479 -15.778 1.00 89.38 125 LYS A CA 1
ATOM 1000 C C . LYS A 1 125 ? 22.522 1.595 -14.779 1.00 89.38 125 LYS A C 1
ATOM 1002 O O . LYS A 1 125 ? 21.954 1.329 -13.718 1.00 89.38 125 LYS A O 1
ATOM 1007 N N . THR A 1 126 ? 22.857 2.834 -15.136 1.00 90.94 126 THR A N 1
ATOM 1008 C CA . THR A 1 126 ? 22.559 4.018 -14.321 1.00 90.94 126 THR A CA 1
ATOM 1009 C C . THR A 1 126 ? 21.051 4.202 -14.146 1.00 90.94 126 THR A C 1
ATOM 1011 O O . THR A 1 126 ? 20.590 4.326 -13.012 1.00 90.94 126 THR A O 1
ATOM 1014 N N . ALA A 1 127 ? 20.265 4.104 -15.223 1.00 89.94 127 ALA A N 1
ATOM 1015 C CA . ALA A 1 127 ? 18.806 4.219 -15.168 1.00 89.94 127 ALA A CA 1
ATOM 1016 C C . ALA A 1 127 ? 18.151 3.127 -14.298 1.00 89.94 127 ALA A C 1
ATOM 1018 O O . ALA A 1 127 ? 17.321 3.432 -13.440 1.00 89.94 127 ALA A O 1
ATOM 1019 N N . ILE A 1 128 ? 18.566 1.861 -14.444 1.00 91.75 128 ILE A N 1
ATOM 1020 C CA . ILE A 1 128 ? 18.065 0.754 -13.605 1.00 91.75 128 ILE A CA 1
ATOM 1021 C C . ILE A 1 128 ? 18.417 0.984 -12.127 1.00 91.75 128 ILE A C 1
ATOM 1023 O O . ILE A 1 128 ? 17.581 0.758 -11.251 1.00 91.75 128 ILE A O 1
ATOM 1027 N N . SER A 1 129 ? 19.633 1.460 -11.836 1.00 93.62 129 SER A N 1
ATOM 1028 C CA . SER A 1 129 ? 20.063 1.788 -10.470 1.00 93.62 129 SER A CA 1
ATOM 1029 C C . SER A 1 129 ? 19.233 2.925 -9.862 1.00 93.62 129 SER A C 1
ATOM 1031 O O . SER A 1 129 ? 18.815 2.836 -8.707 1.00 93.62 129 SER A O 1
ATOM 1033 N N . MET A 1 130 ? 18.923 3.963 -10.646 1.00 92.62 130 MET A N 1
ATOM 1034 C CA . MET A 1 130 ? 18.046 5.056 -10.216 1.00 92.62 130 MET A CA 1
ATOM 1035 C C . MET A 1 130 ? 16.629 4.562 -9.905 1.00 92.62 130 MET A C 1
ATOM 1037 O O . MET A 1 130 ? 16.096 4.892 -8.848 1.00 92.62 130 MET A O 1
ATOM 1041 N N . LEU A 1 131 ? 16.043 3.724 -10.769 1.00 93.50 131 LEU A N 1
ATOM 1042 C CA . LEU A 1 131 ? 14.720 3.132 -10.537 1.00 93.50 131 LEU A CA 1
ATOM 1043 C C . LEU A 1 131 ? 14.690 2.258 -9.281 1.00 93.50 131 LEU A C 1
ATOM 1045 O O . LEU A 1 131 ? 13.745 2.345 -8.500 1.00 93.50 131 LEU A O 1
ATOM 1049 N N . ARG A 1 132 ? 15.744 1.470 -9.042 1.00 95.88 132 ARG A N 1
ATOM 1050 C CA . ARG A 1 132 ? 15.895 0.700 -7.802 1.00 95.88 132 ARG A CA 1
ATOM 1051 C C . ARG A 1 132 ? 15.899 1.607 -6.578 1.00 95.88 132 ARG A C 1
ATOM 1053 O O . ARG A 1 132 ? 15.181 1.338 -5.622 1.00 95.88 132 ARG A O 1
ATOM 1060 N N . ASN A 1 133 ? 16.708 2.664 -6.595 1.00 95.88 133 ASN A N 1
ATOM 1061 C CA . ASN A 1 133 ? 16.808 3.582 -5.464 1.00 95.88 133 ASN A CA 1
ATOM 1062 C C . ASN A 1 133 ? 15.472 4.289 -5.209 1.00 95.88 133 ASN A C 1
ATOM 1064 O O . ASN A 1 133 ? 15.062 4.398 -4.059 1.00 95.88 133 ASN A O 1
ATOM 1068 N N . ASN A 1 134 ? 14.758 4.693 -6.263 1.00 94.62 134 ASN A N 1
ATOM 1069 C CA . ASN A 1 134 ? 13.416 5.258 -6.135 1.00 94.62 134 ASN A CA 1
ATOM 1070 C C . ASN A 1 134 ? 12.427 4.250 -5.536 1.00 94.62 134 ASN A C 1
ATOM 1072 O O . ASN A 1 134 ? 11.664 4.628 -4.656 1.00 94.62 134 ASN A O 1
ATOM 1076 N N . ALA A 1 135 ? 12.454 2.983 -5.961 1.00 96.50 135 ALA A N 1
ATOM 1077 C CA . ALA A 1 135 ? 11.592 1.944 -5.398 1.00 96.50 135 ALA A CA 1
ATOM 1078 C C . ALA A 1 135 ? 11.887 1.694 -3.910 1.00 96.50 135 ALA A C 1
ATOM 1080 O O . ALA A 1 135 ? 10.964 1.628 -3.104 1.00 96.50 135 ALA A O 1
ATOM 1081 N N . LEU A 1 136 ? 13.166 1.629 -3.523 1.00 97.06 136 LEU A N 1
ATOM 1082 C CA . LEU A 1 136 ? 13.566 1.494 -2.118 1.00 97.06 136 LEU A CA 1
ATOM 1083 C C . LEU A 1 136 ? 13.130 2.701 -1.279 1.00 97.06 136 LEU A C 1
ATOM 1085 O O . LEU A 1 136 ? 12.611 2.531 -0.176 1.00 97.06 136 LEU A O 1
ATOM 1089 N N . LEU A 1 137 ? 13.311 3.917 -1.805 1.00 96.94 137 LEU A N 1
ATOM 1090 C CA . LEU A 1 137 ? 12.845 5.139 -1.153 1.00 96.94 137 LEU A CA 1
ATOM 1091 C C . LEU A 1 137 ? 11.321 5.167 -1.041 1.00 96.94 137 LEU A C 1
ATOM 1093 O O . LEU A 1 137 ? 10.819 5.573 0.002 1.00 96.94 137 LEU A O 1
ATOM 1097 N N . ALA A 1 138 ? 10.591 4.710 -2.060 1.00 96.88 138 ALA A N 1
ATOM 1098 C CA . ALA A 1 138 ? 9.134 4.650 -2.041 1.00 96.88 138 ALA A CA 1
ATOM 1099 C C . ALA A 1 138 ? 8.643 3.707 -0.938 1.00 96.88 138 ALA A C 1
ATOM 1101 O O . ALA A 1 138 ? 7.934 4.159 -0.052 1.00 96.88 138 ALA A O 1
ATOM 1102 N N . VAL A 1 139 ? 9.131 2.463 -0.892 1.00 96.88 139 VAL A N 1
ATOM 1103 C CA . VAL A 1 139 ? 8.773 1.500 0.169 1.00 96.88 139 VAL A CA 1
ATOM 1104 C C . VAL A 1 139 ? 9.112 2.047 1.560 1.00 96.88 139 VAL A C 1
ATOM 1106 O O . VAL A 1 139 ? 8.297 1.981 2.478 1.00 96.88 139 VAL A O 1
ATOM 1109 N N . THR A 1 140 ? 10.301 2.637 1.720 1.00 96.81 140 THR A N 1
ATOM 1110 C CA . THR A 1 140 ? 10.728 3.201 3.011 1.00 96.81 140 THR A CA 1
ATOM 1111 C C . THR A 1 140 ? 9.832 4.366 3.435 1.00 96.81 140 THR A C 1
ATOM 1113 O O . THR A 1 140 ? 9.416 4.444 4.586 1.00 96.81 140 THR A O 1
ATOM 1116 N N . THR A 1 141 ? 9.512 5.274 2.511 1.00 97.44 141 THR A N 1
ATOM 1117 C CA . THR A 1 141 ? 8.639 6.421 2.799 1.00 97.44 141 THR A CA 1
ATOM 1118 C C . THR A 1 141 ? 7.194 5.998 3.040 1.00 97.44 141 THR A C 1
ATOM 1120 O O . THR A 1 141 ? 6.571 6.568 3.927 1.00 97.44 141 THR A O 1
ATOM 1123 N N . THR A 1 142 ? 6.686 4.961 2.368 1.00 97.50 142 THR A N 1
ATOM 1124 C CA . THR A 1 142 ? 5.372 4.380 2.676 1.00 97.50 142 THR A CA 1
ATOM 1125 C C . THR A 1 142 ? 5.330 3.831 4.097 1.00 97.50 142 THR A C 1
ATOM 1127 O O . THR A 1 142 ? 4.418 4.167 4.846 1.00 97.50 142 THR A O 1
ATOM 1130 N N . ALA A 1 143 ? 6.341 3.060 4.511 1.00 96.38 143 ALA A N 1
ATOM 1131 C CA . ALA A 1 143 ? 6.420 2.547 5.880 1.00 96.38 143 ALA A CA 1
ATOM 1132 C C . ALA A 1 143 ? 6.459 3.683 6.920 1.00 96.38 143 ALA A C 1
ATOM 1134 O O . ALA A 1 143 ? 5.811 3.594 7.959 1.00 96.38 143 ALA A O 1
ATOM 1135 N N . LEU A 1 144 ? 7.165 4.782 6.625 1.00 96.62 144 LEU A N 1
ATOM 1136 C CA . LEU A 1 144 ? 7.179 5.973 7.480 1.00 96.62 144 LEU A CA 1
ATOM 1137 C C . LEU A 1 144 ? 5.824 6.695 7.518 1.00 96.62 144 LEU A C 1
ATOM 1139 O O . LEU A 1 144 ? 5.428 7.150 8.585 1.00 96.62 144 LEU A O 1
ATOM 1143 N N . ILE A 1 145 ? 5.110 6.793 6.393 1.00 97.12 145 ILE A N 1
ATOM 1144 C CA . ILE A 1 145 ? 3.763 7.388 6.325 1.00 97.12 145 ILE A CA 1
ATOM 1145 C C . ILE A 1 145 ? 2.766 6.545 7.128 1.00 97.12 145 ILE A C 1
ATOM 1147 O O . ILE A 1 145 ? 1.968 7.092 7.880 1.00 97.12 145 ILE A O 1
ATOM 1151 N N . ILE A 1 146 ? 2.846 5.221 7.026 1.00 95.69 146 ILE A N 1
ATOM 1152 C CA . ILE A 1 146 ? 2.015 4.291 7.802 1.00 95.69 146 ILE A CA 1
ATOM 1153 C C . ILE A 1 146 ? 2.349 4.372 9.295 1.00 95.69 146 ILE A C 1
ATOM 1155 O O . ILE A 1 146 ? 1.460 4.435 10.139 1.00 95.69 146 ILE A O 1
ATOM 1159 N N . LYS A 1 147 ? 3.629 4.482 9.654 1.00 94.06 147 LYS A N 1
ATOM 1160 C CA . LYS A 1 147 ? 4.009 4.717 11.052 1.00 94.06 147 LYS A CA 1
ATOM 1161 C C . LYS A 1 147 ? 3.533 6.083 11.561 1.00 94.06 147 LYS A C 1
ATOM 1163 O O . LYS A 1 147 ? 3.140 6.219 12.717 1.00 94.06 147 LYS A O 1
ATOM 1168 N N . LEU A 1 148 ? 3.546 7.100 10.702 1.00 94.25 148 LEU A N 1
ATOM 1169 C CA . LEU A 1 148 ? 3.000 8.416 11.019 1.00 94.25 148 LEU A CA 1
ATOM 1170 C C . LEU A 1 148 ? 1.479 8.360 11.217 1.00 94.25 148 LEU A C 1
ATOM 1172 O O . LEU A 1 148 ? 0.981 9.074 12.082 1.00 94.25 148 LEU A O 1
ATOM 1176 N N . SER A 1 149 ? 0.745 7.514 10.483 1.00 94.31 149 SER A N 1
ATOM 1177 C CA . SER A 1 149 ? -0.697 7.353 10.706 1.00 94.31 149 SER A CA 1
ATOM 1178 C C . SER A 1 149 ? -0.989 6.764 12.081 1.00 94.31 149 SER A C 1
ATOM 1180 O O . SER A 1 149 ? -1.813 7.310 12.801 1.00 94.31 149 SER A O 1
ATOM 1182 N N . GLU A 1 150 ? -0.246 5.734 12.497 1.00 91.94 150 GLU A N 1
ATOM 1183 C CA . GLU A 1 150 ? -0.351 5.193 13.862 1.00 91.94 150 GLU A CA 1
ATOM 1184 C C . GLU A 1 150 ? -0.089 6.270 14.920 1.00 91.94 150 GLU A C 1
ATOM 1186 O O . GLU A 1 150 ? -0.837 6.400 15.888 1.00 91.94 150 GLU A O 1
ATOM 1191 N N . PHE A 1 151 ? 0.951 7.086 14.726 1.00 91.19 151 PHE A N 1
ATOM 1192 C CA . PHE A 1 151 ? 1.259 8.179 15.646 1.00 91.19 151 PHE A CA 1
ATOM 1193 C C . PHE A 1 151 ? 0.112 9.197 15.741 1.00 91.19 151 PHE A C 1
ATOM 1195 O O . PHE A 1 151 ? -0.241 9.616 16.839 1.00 91.19 151 PHE A O 1
ATOM 1202 N N . LEU A 1 152 ? -0.483 9.580 14.609 1.00 91.31 152 LEU A N 1
ATOM 1203 C CA . LEU A 1 152 ? -1.568 10.566 14.552 1.00 91.31 152 LEU A CA 1
ATOM 1204 C C . LEU A 1 152 ? -2.892 10.060 15.147 1.00 91.31 152 LEU A C 1
ATOM 1206 O O . LEU A 1 152 ? -3.658 10.883 15.648 1.00 91.31 152 LEU A O 1
ATOM 1210 N N . GLU A 1 153 ? -3.138 8.748 15.113 1.00 88.88 153 GLU A N 1
ATOM 1211 C CA . GLU A 1 153 ? -4.302 8.095 15.739 1.00 88.88 153 GLU A CA 1
ATOM 1212 C C . GLU A 1 153 ? -4.133 7.921 17.252 1.00 88.88 153 GLU A C 1
ATOM 1214 O O . GLU A 1 153 ? -5.069 8.098 18.028 1.00 88.88 153 GLU A O 1
ATOM 1219 N N . THR A 1 154 ? -2.922 7.579 17.696 1.00 86.88 154 THR A N 1
ATOM 1220 C CA . THR A 1 154 ? -2.644 7.274 19.112 1.00 86.88 154 THR A CA 1
ATOM 1221 C C . THR A 1 154 ? -2.342 8.508 19.958 1.00 86.88 154 THR A C 1
ATOM 1223 O O . THR A 1 154 ? -2.445 8.460 21.184 1.00 86.88 154 THR A O 1
ATOM 1226 N N . HIS A 1 155 ? -1.969 9.623 19.328 1.00 85.31 155 HIS A N 1
ATOM 1227 C CA . HIS A 1 155 ? -1.646 10.876 20.005 1.00 85.31 155 HIS A CA 1
ATOM 1228 C C . HIS A 1 155 ? -2.678 11.950 19.670 1.00 85.31 155 HIS A C 1
ATOM 1230 O O . HIS A 1 155 ? -3.366 11.883 18.656 1.00 85.31 155 HIS A O 1
ATOM 1236 N N . GLN A 1 156 ? -2.767 12.990 20.506 1.00 76.56 156 GLN A N 1
ATOM 1237 C CA . GLN A 1 156 ? -3.581 14.159 20.174 1.00 76.56 156 GLN A CA 1
ATOM 1238 C C . GLN A 1 156 ? -3.086 14.768 18.860 1.00 76.56 156 GLN A C 1
ATOM 1240 O O . GLN A 1 156 ? -2.052 15.440 18.816 1.00 76.56 156 GLN A O 1
ATOM 1245 N N . SER A 1 157 ? -3.839 14.509 17.791 1.00 70.94 157 SER A N 1
ATOM 1246 C CA . SER A 1 157 ? -3.570 15.062 16.474 1.00 70.94 157 SER A CA 1
ATOM 1247 C C . SER A 1 157 ? -3.495 16.590 16.565 1.00 70.94 157 SER A C 1
ATOM 1249 O O . SER A 1 157 ? -4.325 17.206 17.244 1.00 70.94 157 SER A O 1
ATOM 1251 N N . PRO A 1 158 ? -2.535 17.234 15.874 1.00 71.19 158 PRO A N 1
ATOM 1252 C CA . PRO A 1 158 ? -2.508 18.683 15.776 1.00 71.19 158 PRO A CA 1
ATOM 1253 C C . PRO A 1 158 ? -3.869 19.166 15.279 1.00 71.19 158 PRO A C 1
ATOM 1255 O O . PRO A 1 158 ? -4.389 18.654 14.284 1.00 71.19 158 PRO A O 1
ATOM 1258 N N . THR A 1 159 ? -4.465 20.132 15.964 1.00 76.12 159 THR A N 1
ATOM 1259 C CA . THR A 1 159 ? -5.721 20.727 15.515 1.00 76.12 159 THR A CA 1
ATOM 1260 C C . THR A 1 159 ? -5.417 22.015 14.770 1.00 76.12 159 THR A C 1
ATOM 1262 O O . THR A 1 159 ? -4.685 22.886 15.242 1.00 76.12 159 THR A O 1
ATOM 1265 N N . LEU A 1 160 ? -5.981 22.144 13.575 1.00 71.50 160 LEU A N 1
ATOM 1266 C CA . LEU A 1 160 ? -6.066 23.413 12.868 1.00 71.50 160 LEU A CA 1
ATOM 1267 C C . LEU A 1 160 ? -7.540 23.782 12.922 1.00 71.50 160 LEU A C 1
ATOM 1269 O O . LEU A 1 160 ? -8.392 22.989 12.536 1.00 71.50 160 LEU A O 1
ATOM 1273 N N . THR A 1 161 ? -7.860 24.947 13.480 1.00 73.94 161 THR A N 1
ATOM 1274 C CA . THR A 1 161 ? -9.252 25.402 13.671 1.00 73.94 161 THR A CA 1
ATOM 1275 C C . THR A 1 161 ? -10.141 24.508 14.556 1.00 73.94 161 THR A C 1
ATOM 1277 O O . THR A 1 161 ? -11.353 24.672 14.544 1.00 73.94 161 THR A O 1
ATOM 1280 N N . GLY A 1 162 ? -9.556 23.619 15.370 1.00 69.62 162 GLY A N 1
ATOM 1281 C CA . GLY A 1 162 ? -10.294 22.708 16.260 1.00 69.62 162 GLY A CA 1
ATOM 1282 C C . GLY A 1 162 ? -10.631 21.344 15.649 1.00 69.62 162 GLY A C 1
ATOM 1283 O O . GLY A 1 162 ? -11.074 20.465 16.378 1.00 69.62 162 GLY A O 1
ATOM 1284 N N . GLU A 1 163 ? -10.351 21.146 14.359 1.00 72.88 163 GLU A N 1
ATOM 1285 C CA . GLU A 1 163 ? -10.593 19.885 13.653 1.00 72.88 163 GLU A CA 1
ATOM 1286 C C . GLU A 1 163 ? -9.325 19.011 13.622 1.00 72.88 163 GLU A C 1
ATOM 1288 O O . GLU A 1 163 ? -8.210 19.549 13.514 1.00 72.88 163 GLU A O 1
ATOM 1293 N N . PRO A 1 164 ? -9.455 17.674 13.704 1.00 75.25 164 PRO A N 1
ATOM 1294 C CA . PRO A 1 164 ? -8.327 16.758 13.585 1.00 75.25 164 PRO A CA 1
ATOM 1295 C C . PRO A 1 164 ? -7.688 16.868 12.193 1.00 75.25 164 PRO A C 1
ATOM 1297 O O . PRO A 1 164 ? -8.346 16.714 11.167 1.00 75.25 164 PRO A O 1
ATOM 1300 N N . THR A 1 165 ? -6.379 17.138 12.140 1.00 85.94 165 THR A N 1
ATOM 1301 C CA . THR A 1 165 ? -5.661 17.344 10.864 1.00 85.94 165 THR A CA 1
ATOM 1302 C C . THR A 1 165 ? -4.878 16.135 10.364 1.00 85.94 165 THR A C 1
ATOM 1304 O O . THR A 1 165 ? -4.137 16.259 9.387 1.00 85.94 165 THR A O 1
ATOM 1307 N N . GLY A 1 166 ? -5.032 14.962 10.988 1.00 90.06 166 GLY A N 1
ATOM 1308 C CA . GLY A 1 166 ? -4.245 13.765 10.669 1.00 90.06 166 GLY A CA 1
ATOM 1309 C C . GLY A 1 166 ? -4.268 13.400 9.179 1.00 90.06 166 GLY A C 1
ATOM 1310 O O . GLY A 1 166 ? -3.215 13.241 8.555 1.00 90.06 166 GLY A O 1
ATOM 1311 N N . VAL A 1 167 ? -5.458 13.408 8.567 1.00 92.69 167 VAL A N 1
ATOM 1312 C CA . VAL A 1 167 ? -5.642 13.154 7.127 1.00 92.69 167 VAL A CA 1
ATOM 1313 C C . VAL A 1 167 ? -4.872 14.159 6.263 1.00 92.69 167 VAL A C 1
ATOM 1315 O O . VAL A 1 167 ? -4.247 13.767 5.278 1.00 92.69 167 VAL A O 1
ATOM 1318 N N . LEU A 1 168 ? -4.861 15.447 6.627 1.00 93.06 168 LEU A N 1
ATOM 1319 C CA . LEU A 1 168 ? -4.155 16.489 5.868 1.00 93.06 168 LEU A CA 1
ATOM 1320 C C . LEU A 1 168 ? -2.636 16.306 5.925 1.00 93.06 168 LEU A C 1
ATOM 1322 O O . LEU A 1 168 ? -1.964 16.472 4.903 1.00 93.06 168 LEU A O 1
ATOM 1326 N N . TRP A 1 169 ? -2.093 15.947 7.090 1.00 94.38 169 TRP A N 1
ATOM 1327 C CA . TRP A 1 169 ? -0.661 15.678 7.247 1.00 94.38 169 TRP A CA 1
ATOM 1328 C C . TRP A 1 169 ? -0.217 14.487 6.409 1.00 94.38 169 TRP A C 1
ATOM 1330 O O . TRP A 1 169 ? 0.771 14.580 5.677 1.00 94.38 169 TRP A O 1
ATOM 1340 N N . LEU A 1 170 ? -0.974 13.393 6.453 1.00 96.06 170 LEU A N 1
ATOM 1341 C CA . LEU A 1 170 ? -0.640 12.199 5.684 1.00 96.06 170 LEU A CA 1
ATOM 1342 C C . LEU A 1 170 ? -0.835 12.397 4.192 1.00 96.06 170 LEU A C 1
ATOM 1344 O O . LEU A 1 170 ? 0.018 11.977 3.416 1.00 96.06 170 LEU A O 1
ATOM 1348 N N . LEU A 1 171 ? -1.901 13.084 3.779 1.00 97.00 171 LEU A N 1
ATOM 1349 C CA . LEU A 1 171 ? -2.099 13.424 2.376 1.00 97.00 171 LEU A CA 1
ATOM 1350 C C . LEU A 1 171 ? -0.954 14.307 1.868 1.00 97.00 171 LEU A C 1
ATOM 1352 O O . LEU A 1 171 ? -0.435 14.073 0.780 1.00 97.00 171 LEU A O 1
ATOM 1356 N N . SER A 1 172 ? -0.503 15.275 2.669 1.00 96.94 172 SER A N 1
ATOM 1357 C CA . SER A 1 172 ? 0.651 16.116 2.330 1.00 96.94 172 SER A CA 1
ATOM 1358 C C . SER A 1 172 ? 1.936 15.294 2.196 1.00 96.94 172 SER A C 1
ATOM 1360 O O . SER A 1 172 ? 2.697 15.489 1.244 1.00 96.94 172 SER A O 1
ATOM 1362 N N . ALA A 1 173 ? 2.172 14.341 3.103 1.00 97.69 173 ALA A N 1
ATOM 1363 C CA . ALA A 1 173 ? 3.316 13.435 3.037 1.00 97.69 173 ALA A CA 1
ATOM 1364 C C . ALA A 1 173 ? 3.258 12.521 1.798 1.00 97.69 173 ALA A C 1
ATOM 1366 O O . ALA A 1 173 ? 4.249 12.402 1.076 1.00 97.69 173 ALA A O 1
ATOM 1367 N N . ALA A 1 174 ? 2.091 11.949 1.496 1.00 98.00 174 ALA A N 1
ATOM 1368 C CA . ALA A 1 174 ? 1.863 11.081 0.342 1.00 98.00 174 ALA A CA 1
ATOM 1369 C C . ALA A 1 174 ? 1.991 11.837 -0.997 1.00 98.00 174 ALA A C 1
ATOM 1371 O O . ALA A 1 174 ? 2.644 11.367 -1.931 1.00 98.00 174 ALA A O 1
ATOM 1372 N N . LEU A 1 175 ? 1.464 13.063 -1.085 1.00 98.00 175 LEU A N 1
ATOM 1373 C CA . LEU A 1 175 ? 1.656 13.935 -2.250 1.00 98.00 175 LEU A CA 1
ATOM 1374 C C . LEU A 1 175 ? 3.123 14.343 -2.420 1.00 98.00 175 LEU A C 1
ATOM 1376 O O . LEU A 1 175 ? 3.619 14.401 -3.544 1.00 98.00 175 LEU A O 1
ATOM 1380 N N . THR A 1 176 ? 3.837 14.581 -1.318 1.00 97.25 176 THR A N 1
ATOM 1381 C CA . THR A 1 176 ? 5.279 14.863 -1.346 1.00 97.25 176 THR A CA 1
ATOM 1382 C C . THR A 1 176 ? 6.067 13.650 -1.845 1.00 97.25 176 THR A C 1
ATOM 1384 O O . THR A 1 176 ? 6.942 13.798 -2.700 1.00 97.25 176 THR A O 1
ATOM 1387 N N . GLN A 1 177 ? 5.723 12.444 -1.381 1.00 97.00 177 GLN A N 1
ATOM 1388 C CA . GLN A 1 177 ? 6.292 11.188 -1.875 1.00 97.00 177 GLN A CA 1
ATOM 1389 C C . GLN A 1 177 ? 6.091 11.058 -3.392 1.00 97.00 177 GLN A C 1
ATOM 1391 O O . GLN A 1 177 ? 7.062 10.828 -4.118 1.00 97.00 177 GLN A O 1
ATOM 1396 N N . TRP A 1 178 ? 4.867 11.282 -3.888 1.00 96.50 178 TRP A N 1
ATOM 1397 C CA . TRP A 1 178 ? 4.582 11.288 -5.325 1.00 96.50 178 TRP A CA 1
ATOM 1398 C C . TRP A 1 178 ? 5.424 12.319 -6.077 1.00 96.50 178 TRP A C 1
ATOM 1400 O O . TRP A 1 178 ? 6.100 11.962 -7.044 1.00 96.50 178 TRP A O 1
ATOM 1410 N N . ALA A 1 179 ? 5.426 13.575 -5.628 1.00 94.38 179 ALA A N 1
ATOM 1411 C CA . ALA A 1 179 ? 6.103 14.671 -6.312 1.00 94.38 179 ALA A CA 1
ATOM 1412 C C . ALA A 1 179 ? 7.623 14.455 -6.421 1.00 94.38 179 ALA A C 1
ATOM 1414 O O . ALA A 1 179 ? 8.226 14.812 -7.434 1.00 94.38 179 ALA A O 1
ATOM 1415 N N . ILE A 1 180 ? 8.245 13.863 -5.395 1.00 93.00 180 ILE A N 1
ATOM 1416 C CA . ILE A 1 180 ? 9.697 13.643 -5.340 1.00 93.00 180 ILE A CA 1
ATOM 1417 C C . ILE A 1 180 ? 10.121 12.385 -6.110 1.00 93.00 180 ILE A C 1
ATOM 1419 O O . ILE A 1 180 ? 11.152 12.405 -6.792 1.00 93.00 180 ILE A O 1
ATOM 1423 N N . LEU A 1 181 ? 9.374 11.283 -5.980 1.00 91.25 181 LEU A N 1
ATOM 1424 C CA . LEU A 1 181 ? 9.814 9.967 -6.463 1.00 91.25 181 LEU A CA 1
ATOM 1425 C C . LEU A 1 181 ? 9.323 9.628 -7.873 1.00 91.25 181 LEU A C 1
ATOM 1427 O O . LEU A 1 181 ? 9.994 8.867 -8.575 1.00 91.25 181 LEU A O 1
ATOM 1431 N N . ASP A 1 182 ? 8.191 10.195 -8.296 1.00 90.50 182 ASP A N 1
ATOM 1432 C CA . ASP A 1 182 ? 7.537 9.847 -9.559 1.00 90.50 182 ASP A CA 1
ATOM 1433 C C . ASP A 1 182 ? 7.147 11.086 -10.377 1.00 90.50 182 ASP A C 1
ATOM 1435 O O . ASP A 1 182 ? 7.670 11.306 -11.471 1.00 90.50 182 ASP A O 1
ATOM 1439 N N . GLY A 1 183 ? 6.247 11.914 -9.840 1.00 89.75 183 GLY A N 1
ATOM 1440 C CA . GLY A 1 183 ? 5.761 13.149 -10.455 1.00 89.75 183 GLY A CA 1
ATOM 1441 C C . GLY A 1 183 ? 4.870 12.964 -11.690 1.00 89.75 183 GLY A C 1
ATOM 1442 O O . GLY A 1 183 ? 4.438 13.959 -12.272 1.00 89.75 183 GLY A O 1
ATOM 1443 N N . SER A 1 184 ? 4.576 11.729 -12.119 1.00 88.75 184 SER A N 1
ATOM 1444 C CA . SER A 1 184 ? 3.717 11.494 -13.286 1.00 88.75 184 SER A CA 1
ATOM 1445 C C . SER A 1 184 ? 2.226 11.593 -12.948 1.00 88.75 184 SER A C 1
ATOM 1447 O O . SER A 1 184 ? 1.773 11.144 -11.893 1.00 88.75 184 SER A O 1
ATOM 1449 N N . ILE A 1 185 ? 1.435 12.137 -13.879 1.00 89.56 185 ILE A N 1
ATOM 1450 C CA . ILE A 1 185 ? -0.029 12.253 -13.738 1.00 89.56 185 ILE A CA 1
ATOM 1451 C C . ILE A 1 185 ? -0.685 10.869 -13.687 1.00 89.56 185 ILE A C 1
ATOM 1453 O O . ILE A 1 185 ? -1.623 10.663 -12.925 1.00 89.56 185 ILE A O 1
ATOM 1457 N N . ALA A 1 186 ? -0.179 9.902 -14.461 1.00 90.38 186 ALA A N 1
ATOM 1458 C CA . ALA A 1 186 ? -0.700 8.537 -14.442 1.00 90.38 186 ALA A CA 1
ATOM 1459 C C . ALA A 1 186 ? -0.563 7.899 -13.049 1.00 90.38 186 ALA A C 1
ATOM 1461 O O . ALA A 1 186 ? -1.515 7.284 -12.573 1.00 90.38 186 ALA A O 1
ATOM 1462 N N . ALA A 1 187 ? 0.581 8.094 -12.379 1.00 93.38 187 ALA A N 1
ATOM 1463 C CA . ALA A 1 187 ? 0.776 7.628 -11.009 1.00 93.38 187 ALA A CA 1
ATOM 1464 C C . ALA A 1 187 ? -0.104 8.390 -10.009 1.00 93.38 187 ALA A C 1
ATOM 1466 O O . ALA A 1 187 ? -0.684 7.766 -9.129 1.00 93.38 187 ALA A O 1
ATOM 1467 N N . LEU A 1 188 ? -0.270 9.707 -10.180 1.00 94.94 188 LEU A N 1
ATOM 1468 C CA . LEU A 1 188 ? -1.164 10.504 -9.336 1.00 94.94 188 LEU A CA 1
ATOM 1469 C C . LEU A 1 188 ? -2.606 9.991 -9.411 1.00 94.94 188 LEU A C 1
ATOM 1471 O O . LEU A 1 188 ? -3.208 9.707 -8.385 1.00 94.94 188 LEU A O 1
ATOM 1475 N N . LEU A 1 189 ? -3.143 9.816 -10.622 1.00 94.50 189 LEU A N 1
ATOM 1476 C CA . LEU A 1 189 ? -4.499 9.299 -10.833 1.00 94.50 189 LEU A CA 1
ATOM 1477 C C . LEU A 1 189 ? -4.659 7.890 -10.264 1.00 94.50 189 LEU A C 1
ATOM 1479 O O . LEU A 1 189 ? -5.661 7.597 -9.612 1.00 94.50 189 LEU A O 1
ATOM 1483 N N . ALA A 1 190 ? -3.656 7.037 -10.488 1.00 95.62 190 ALA A N 1
ATOM 1484 C CA . ALA A 1 190 ? -3.616 5.698 -9.930 1.00 95.62 190 ALA A CA 1
ATOM 1485 C C . ALA A 1 190 ? -3.711 5.715 -8.401 1.00 95.62 190 ALA A C 1
ATOM 1487 O O . ALA A 1 190 ? -4.569 5.046 -7.821 1.00 95.62 190 ALA A O 1
ATOM 1488 N N . ALA A 1 191 ? -2.864 6.514 -7.760 1.00 97.25 191 ALA A N 1
ATOM 1489 C CA . ALA A 1 191 ? -2.800 6.632 -6.315 1.00 97.25 191 ALA A CA 1
ATOM 1490 C C . ALA A 1 191 ? -4.056 7.292 -5.728 1.00 97.25 191 ALA A C 1
ATOM 1492 O O . ALA A 1 191 ? -4.564 6.809 -4.725 1.00 97.25 191 ALA A O 1
ATOM 1493 N N . THR A 1 192 ? -4.631 8.307 -6.380 1.00 97.56 192 THR A N 1
ATOM 1494 C CA . THR A 1 192 ? -5.894 8.940 -5.958 1.00 97.56 192 THR A CA 1
ATOM 1495 C C . THR A 1 192 ? -7.086 7.989 -6.046 1.00 97.56 192 THR A C 1
ATOM 1497 O O . THR A 1 192 ? -7.930 7.956 -5.156 1.00 97.56 192 THR A O 1
ATOM 1500 N N . ILE A 1 193 ? -7.185 7.185 -7.106 1.00 96.88 193 ILE A N 1
ATOM 1501 C CA . ILE A 1 193 ? -8.252 6.178 -7.185 1.00 96.88 193 ILE A CA 1
ATOM 1502 C C . ILE A 1 193 ? -8.046 5.114 -6.112 1.00 96.88 193 ILE A C 1
ATOM 1504 O O . ILE A 1 193 ? -9.012 4.681 -5.492 1.00 96.88 193 ILE A O 1
ATOM 1508 N N . THR A 1 194 ? -6.797 4.740 -5.842 1.00 97.69 194 THR A N 1
ATOM 1509 C CA . THR A 1 194 ? -6.466 3.769 -4.795 1.00 97.69 194 THR A CA 1
ATOM 1510 C C . THR A 1 194 ? -6.726 4.320 -3.394 1.00 97.69 194 THR A C 1
ATOM 1512 O O . THR A 1 194 ? -7.209 3.581 -2.548 1.00 97.69 194 THR A O 1
ATOM 1515 N N . SER A 1 195 ? -6.518 5.615 -3.149 1.00 97.56 195 SER A N 1
ATOM 1516 C CA . SER A 1 195 ? -6.789 6.242 -1.848 1.00 97.56 195 SER A CA 1
ATOM 1517 C C . SER A 1 195 ? -8.271 6.263 -1.477 1.00 97.56 195 SER A C 1
ATOM 1519 O O . SER A 1 195 ? -8.608 6.477 -0.321 1.00 97.56 195 SER A O 1
ATOM 1521 N N . ILE A 1 196 ? -9.160 6.067 -2.453 1.00 96.81 196 ILE A N 1
ATOM 1522 C CA . ILE A 1 196 ? -10.608 5.952 -2.238 1.00 96.81 196 ILE A CA 1
ATOM 1523 C C . ILE A 1 196 ? -11.030 4.483 -2.333 1.00 96.81 196 ILE A C 1
ATOM 1525 O O . ILE A 1 196 ? -11.689 3.954 -1.444 1.00 96.81 196 ILE A O 1
ATOM 1529 N N . GLY A 1 197 ? -10.638 3.805 -3.411 1.00 96.62 197 GLY A N 1
ATOM 1530 C CA . GLY A 1 197 ? -11.022 2.424 -3.687 1.00 96.62 197 GLY A CA 1
ATOM 1531 C C . GLY A 1 197 ? -10.404 1.407 -2.729 1.00 96.62 197 GLY A C 1
ATOM 1532 O O . GLY A 1 197 ? -11.041 0.397 -2.460 1.00 96.62 197 GLY A O 1
ATOM 1533 N N . GLY A 1 198 ? -9.208 1.676 -2.200 1.00 96.44 198 GLY A N 1
ATOM 1534 C CA . GLY A 1 198 ? -8.520 0.841 -1.214 1.00 96.44 198 GLY A CA 1
ATOM 1535 C C . GLY A 1 198 ? -9.346 0.679 0.061 1.00 96.44 198 GLY A C 1
ATOM 1536 O O . GLY A 1 198 ? -9.839 -0.426 0.286 1.00 96.44 198 GLY A O 1
ATOM 1537 N N . PRO A 1 199 ? -9.625 1.763 0.810 1.00 96.06 199 PRO A N 1
ATOM 1538 C CA . PRO A 1 199 ? -10.474 1.687 1.999 1.00 96.06 199 PRO A CA 1
ATOM 1539 C C . PRO A 1 199 ? -11.856 1.090 1.700 1.00 96.06 199 PRO A C 1
ATOM 1541 O O . PRO A 1 199 ? -12.329 0.208 2.409 1.00 96.06 199 PRO A O 1
ATOM 1544 N N . LEU A 1 200 ? -12.498 1.491 0.594 1.00 96.50 200 LEU A N 1
ATOM 1545 C CA . LEU A 1 200 ? -13.807 0.940 0.216 1.00 96.50 200 LEU A CA 1
ATOM 1546 C C . LEU A 1 200 ? -13.768 -0.565 -0.079 1.00 96.50 200 LEU A C 1
ATOM 1548 O O . LEU A 1 200 ? -14.762 -1.256 0.144 1.00 96.50 200 LEU A O 1
ATOM 1552 N N . SER A 1 201 ? -12.641 -1.084 -0.572 1.00 96.31 201 SER A N 1
ATOM 1553 C CA . SER A 1 201 ? -12.472 -2.517 -0.822 1.00 96.31 201 SER A CA 1
ATOM 1554 C C . SER A 1 201 ? -12.406 -3.347 0.459 1.00 96.31 201 SER A C 1
ATOM 1556 O O . SER A 1 201 ? -12.584 -4.561 0.388 1.00 96.31 201 SER A O 1
ATOM 1558 N N . GLU A 1 202 ? -12.226 -2.712 1.622 1.00 96.56 202 GLU A N 1
ATOM 1559 C CA . GLU A 1 202 ? -12.257 -3.380 2.922 1.00 96.56 202 GLU A CA 1
ATOM 1560 C C . GLU A 1 202 ? -13.677 -3.655 3.426 1.00 96.56 202 GLU A C 1
ATOM 1562 O O . GLU A 1 202 ? -13.877 -4.580 4.208 1.00 96.56 202 GLU A O 1
ATOM 1567 N N . LEU A 1 203 ? -14.684 -2.909 2.957 1.00 96.81 203 LEU A N 1
ATOM 1568 C CA . LEU A 1 203 ? -16.060 -3.007 3.460 1.00 96.81 203 LEU A CA 1
ATOM 1569 C C . LEU A 1 203 ? -16.635 -4.433 3.436 1.00 96.81 203 LEU A C 1
ATOM 1571 O O . LEU A 1 203 ? -17.259 -4.813 4.424 1.00 96.81 203 LEU A O 1
ATOM 1575 N N . PRO A 1 204 ? -16.429 -5.263 2.390 1.00 96.81 204 PRO A N 1
ATOM 1576 C CA . PRO A 1 204 ? -16.868 -6.654 2.429 1.00 96.81 204 PRO A CA 1
ATOM 1577 C C . PRO A 1 204 ? -16.191 -7.470 3.534 1.00 96.81 204 PRO A C 1
ATOM 1579 O O . PRO A 1 204 ? -16.823 -8.356 4.096 1.00 96.81 204 PRO A O 1
ATOM 1582 N N . PHE A 1 205 ? -14.931 -7.192 3.863 1.00 96.88 205 PHE A N 1
ATOM 1583 C CA . PHE A 1 205 ? -14.205 -7.900 4.917 1.00 96.88 205 PHE A CA 1
ATOM 1584 C C . PHE A 1 205 ? -14.699 -7.484 6.304 1.00 96.88 205 PHE A C 1
ATOM 1586 O O . PHE A 1 205 ? -14.939 -8.355 7.140 1.00 96.88 205 PHE A O 1
ATOM 1593 N N . VAL A 1 206 ? -14.953 -6.187 6.504 1.00 96.88 206 VAL A N 1
ATOM 1594 C CA . VAL A 1 206 ? -15.558 -5.659 7.737 1.00 96.88 206 VAL A CA 1
ATOM 1595 C C . VAL A 1 206 ? -16.977 -6.200 7.924 1.00 96.88 206 VAL A C 1
ATOM 1597 O O . VAL A 1 206 ? -17.314 -6.731 8.978 1.00 96.88 206 VAL A O 1
ATOM 1600 N N . ALA A 1 207 ? -17.793 -6.178 6.868 1.00 96.94 207 ALA A N 1
ATOM 1601 C CA . ALA A 1 207 ? -19.163 -6.693 6.886 1.00 96.94 207 ALA A CA 1
ATOM 1602 C C . ALA A 1 207 ? -19.264 -8.179 7.265 1.00 96.94 207 ALA A C 1
ATOM 1604 O O . ALA A 1 207 ? -20.256 -8.603 7.858 1.00 96.94 207 ALA A O 1
ATOM 1605 N N . HIS A 1 208 ? -18.252 -8.973 6.911 1.00 96.56 208 HIS A N 1
ATOM 1606 C CA . HIS A 1 208 ? -18.211 -10.410 7.185 1.00 96.56 208 HIS A CA 1
ATOM 1607 C C . HIS A 1 208 ? -17.374 -10.775 8.418 1.00 96.56 208 HIS A C 1
ATOM 1609 O O . HIS A 1 208 ? -17.127 -11.962 8.637 1.00 96.56 208 HIS A O 1
ATOM 1615 N N . GLY A 1 209 ? -16.938 -9.794 9.215 1.00 95.75 209 GLY A N 1
ATOM 1616 C CA . GLY A 1 209 ? -16.165 -10.038 10.435 1.00 95.75 209 GLY A CA 1
ATOM 1617 C C . GLY A 1 209 ? -14.826 -10.726 10.167 1.00 95.75 209 GLY A C 1
ATOM 1618 O O . GLY A 1 209 ? -14.421 -11.617 10.909 1.00 95.75 209 GLY A O 1
ATOM 1619 N N . VAL A 1 210 ? -14.160 -10.384 9.060 1.00 96.62 210 VAL A N 1
ATOM 1620 C CA . VAL A 1 210 ? -12.776 -10.825 8.815 1.00 96.62 210 VAL A CA 1
ATOM 1621 C C . VAL A 1 210 ? -11.823 -9.999 9.685 1.00 96.62 210 VAL A C 1
ATOM 1623 O O . VAL A 1 210 ? -10.890 -10.543 10.282 1.00 96.62 210 VAL A O 1
ATOM 1626 N N . TRP A 1 211 ? -12.103 -8.702 9.788 1.00 96.19 211 TRP A N 1
ATOM 1627 C CA . TRP A 1 211 ? -11.535 -7.767 10.752 1.00 96.19 211 TRP A CA 1
ATOM 1628 C C . TRP A 1 211 ? -12.536 -6.650 11.040 1.00 96.19 211 TRP A C 1
ATOM 1630 O O . TRP A 1 211 ? -13.450 -6.412 10.253 1.00 96.19 211 TRP A O 1
ATOM 1640 N N . GLU A 1 212 ? -12.328 -5.940 12.137 1.00 95.44 212 GLU A N 1
ATOM 1641 C CA . GLU A 1 212 ? -13.085 -4.751 12.518 1.00 95.44 212 GLU A CA 1
ATOM 1642 C C . GLU A 1 212 ? -12.131 -3.584 12.786 1.00 95.44 212 GLU A C 1
ATOM 1644 O O . GLU A 1 212 ? -10.992 -3.784 13.218 1.00 95.44 212 GLU A O 1
ATOM 1649 N N . TYR A 1 213 ? -12.587 -2.361 12.514 1.00 95.88 213 TYR A N 1
ATOM 1650 C CA . TYR A 1 213 ? -11.882 -1.164 12.965 1.00 95.88 213 TYR A CA 1
ATOM 1651 C C . TYR A 1 213 ? -12.113 -0.976 14.463 1.00 95.88 213 TYR A C 1
ATOM 1653 O O . TYR A 1 213 ? -13.218 -1.198 14.956 1.00 95.88 213 TYR A O 1
ATOM 1661 N N . LEU A 1 214 ? -11.083 -0.539 15.185 1.00 94.50 214 LEU A N 1
ATOM 1662 C CA . LEU A 1 214 ? -11.236 -0.141 16.581 1.00 94.50 214 LEU A CA 1
ATOM 1663 C C . LEU A 1 214 ? -12.137 1.094 16.662 1.00 94.50 214 LEU A C 1
ATOM 1665 O O . LEU A 1 214 ? -11.976 2.016 15.858 1.00 94.50 214 LEU A O 1
ATOM 1669 N N . ASP A 1 215 ? -13.005 1.155 17.675 1.00 92.94 215 ASP A N 1
ATOM 1670 C CA . ASP A 1 215 ? -13.955 2.261 17.887 1.00 92.94 215 ASP A CA 1
ATOM 1671 C C . ASP A 1 215 ? -13.293 3.648 17.843 1.00 92.94 215 ASP A C 1
ATOM 1673 O O . ASP A 1 215 ? -13.879 4.607 17.350 1.00 92.94 215 ASP A O 1
ATOM 1677 N N . SER A 1 216 ? -12.056 3.759 18.336 1.00 89.88 216 SER A N 1
ATOM 1678 C CA . SER A 1 216 ? -11.289 5.010 18.339 1.00 89.88 216 SER A CA 1
ATOM 1679 C C . SER A 1 216 ? -10.870 5.487 16.948 1.00 89.88 216 SER A C 1
ATOM 1681 O O . SER A 1 216 ? -10.630 6.675 16.777 1.00 89.88 216 SER A O 1
ATOM 1683 N N . SER A 1 217 ? -10.771 4.570 15.986 1.00 92.25 217 SER A N 1
ATOM 1684 C CA . SER A 1 217 ? -10.281 4.816 14.623 1.00 92.25 217 SER A CA 1
ATOM 1685 C C . SER A 1 217 ? -11.380 4.747 13.557 1.00 92.25 217 SER A C 1
ATOM 1687 O O . SER A 1 217 ? -11.156 5.145 12.420 1.00 92.25 217 SER A O 1
ATOM 1689 N N . ALA A 1 218 ? -12.563 4.234 13.903 1.00 94.38 218 ALA A N 1
ATOM 1690 C CA . ALA A 1 218 ? -13.695 4.015 13.004 1.00 94.38 218 ALA A CA 1
ATOM 1691 C C . ALA A 1 218 ? -14.504 5.310 12.755 1.00 94.38 218 ALA A C 1
ATOM 1693 O O . ALA A 1 218 ? -15.691 5.398 13.067 1.00 94.38 218 ALA A O 1
ATOM 1694 N N . ASP A 1 219 ? -13.851 6.340 12.218 1.00 93.44 219 ASP A N 1
ATOM 1695 C CA . ASP A 1 219 ? -14.368 7.712 12.100 1.00 93.44 219 ASP A CA 1
ATOM 1696 C C . ASP A 1 219 ? -15.032 8.039 10.745 1.00 93.44 219 ASP A C 1
ATOM 1698 O O . ASP A 1 219 ? -15.557 9.141 10.557 1.00 93.44 219 ASP A O 1
ATOM 1702 N N . TYR A 1 220 ? -15.042 7.100 9.793 1.00 93.19 220 TYR A N 1
ATOM 1703 C CA . TYR A 1 220 ? -15.549 7.317 8.439 1.00 93.19 220 TYR A CA 1
ATOM 1704 C C . TYR A 1 220 ? -16.594 6.279 8.015 1.00 93.19 220 TYR A C 1
ATOM 1706 O O . TYR A 1 220 ? -16.293 5.101 7.855 1.00 93.19 220 TYR A O 1
ATOM 1714 N N . GLN A 1 221 ? -17.823 6.731 7.743 1.00 96.06 221 GLN A N 1
ATOM 1715 C CA . GLN A 1 221 ? -18.935 5.891 7.273 1.00 96.06 221 GLN A CA 1
ATOM 1716 C C . GLN A 1 221 ? -19.290 6.208 5.807 1.00 96.06 221 GLN A C 1
ATOM 1718 O O . GLN A 1 221 ? -20.196 7.004 5.537 1.00 96.06 221 GLN A O 1
ATOM 1723 N N . PRO A 1 222 ? -18.601 5.604 4.819 1.00 93.38 222 PRO A N 1
ATOM 1724 C CA . PRO A 1 222 ? -18.753 5.969 3.407 1.00 93.38 222 PRO A CA 1
ATOM 1725 C C . PRO A 1 222 ? -20.161 5.740 2.845 1.00 93.38 222 PRO A C 1
ATOM 1727 O O . PRO A 1 222 ? -20.547 6.385 1.869 1.00 93.38 222 PRO A O 1
ATOM 1730 N N . LEU A 1 223 ? -20.925 4.809 3.424 1.00 93.12 223 LEU A N 1
ATOM 1731 C CA . LEU A 1 223 ? -22.214 4.369 2.885 1.00 93.12 223 LEU A CA 1
ATOM 1732 C C . LEU A 1 223 ? -23.426 4.978 3.602 1.00 93.12 223 LEU A C 1
ATOM 1734 O O . LEU A 1 223 ? -24.551 4.748 3.163 1.00 93.12 223 LEU A O 1
ATOM 1738 N N . GLN A 1 224 ? -23.217 5.781 4.650 1.00 92.56 224 GLN A N 1
ATOM 1739 C CA . GLN A 1 224 ? -24.294 6.326 5.487 1.00 92.56 224 GLN A CA 1
ATOM 1740 C C . GLN A 1 224 ? -25.298 7.180 4.695 1.00 92.56 224 GLN A C 1
ATOM 1742 O O . GLN A 1 224 ? -26.488 7.208 4.999 1.00 92.56 224 GLN A O 1
ATOM 1747 N N . SER A 1 225 ? -24.824 7.874 3.657 1.00 88.88 225 SER A N 1
ATOM 1748 C CA . SER A 1 225 ? -25.653 8.746 2.812 1.00 88.88 225 SER A CA 1
ATOM 1749 C C . SER A 1 225 ? -26.335 8.025 1.643 1.00 88.88 225 SER A C 1
ATOM 1751 O O . SER A 1 225 ? -27.125 8.641 0.922 1.00 88.88 225 SER A O 1
ATOM 1753 N N . LEU A 1 226 ? -26.048 6.737 1.426 1.00 87.62 226 LEU A N 1
ATOM 1754 C CA . LEU A 1 226 ? -26.661 5.973 0.344 1.00 87.62 226 LEU A CA 1
ATOM 1755 C C . LEU A 1 226 ? -28.072 5.510 0.738 1.00 87.62 226 LEU A C 1
ATOM 1757 O O . LEU A 1 226 ? -28.291 5.094 1.875 1.00 87.62 226 LEU A O 1
ATOM 1761 N N . PRO A 1 227 ? -29.042 5.535 -0.194 1.00 81.31 227 PRO A N 1
ATOM 1762 C CA . PRO A 1 227 ? -30.414 5.143 0.105 1.00 81.31 227 PRO A CA 1
ATOM 1763 C C . PRO A 1 227 ? -30.493 3.679 0.554 1.00 81.31 227 PRO A C 1
ATOM 1765 O O . PRO A 1 227 ? -29.969 2.793 -0.124 1.00 81.31 227 PRO A O 1
ATOM 1768 N N . LEU A 1 228 ? -31.186 3.445 1.674 1.00 73.75 228 LEU A N 1
ATOM 1769 C CA . LEU A 1 228 ? -31.551 2.115 2.172 1.00 73.75 228 LEU A CA 1
ATOM 1770 C C . LEU A 1 228 ? -32.366 1.350 1.115 1.00 73.75 228 LEU A C 1
ATOM 1772 O O . LEU A 1 228 ? -33.162 1.953 0.389 1.00 73.75 228 LEU A O 1
ATOM 1776 N N . GLY A 1 229 ? -32.204 0.026 1.039 1.00 70.19 229 GLY A N 1
ATOM 1777 C CA . GLY A 1 229 ? -32.913 -0.815 0.069 1.00 70.19 229 GLY A CA 1
ATOM 1778 C C . GLY A 1 229 ? -32.155 -1.076 -1.234 1.00 70.19 229 GLY A C 1
ATOM 1779 O O . GLY A 1 229 ? -32.747 -1.571 -2.197 1.00 70.19 229 GLY A O 1
ATOM 1780 N N . ASN A 1 230 ? -30.854 -0.769 -1.307 1.00 81.38 230 ASN A N 1
ATOM 1781 C CA . ASN A 1 230 ? -30.030 -1.236 -2.419 1.00 81.38 230 ASN A CA 1
ATOM 1782 C C . ASN A 1 230 ? -29.779 -2.744 -2.270 1.00 81.38 230 ASN A C 1
ATOM 1784 O O . ASN A 1 230 ? -28.868 -3.168 -1.560 1.00 81.38 230 ASN A O 1
ATOM 1788 N N . SER A 1 231 ? -30.573 -3.551 -2.978 1.00 87.38 231 SER A N 1
ATOM 1789 C CA . SER A 1 231 ? -30.528 -5.016 -2.900 1.00 87.38 231 SER A CA 1
ATOM 1790 C C . SER A 1 231 ? -29.146 -5.606 -3.185 1.00 87.38 231 SER A C 1
ATOM 1792 O O . SER A 1 231 ? -28.831 -6.677 -2.680 1.00 87.38 231 SER A O 1
ATOM 1794 N N . MET A 1 232 ? -28.317 -4.932 -3.992 1.00 90.31 232 MET A N 1
ATOM 1795 C CA . MET A 1 232 ? -26.956 -5.389 -4.269 1.00 90.31 232 MET A CA 1
ATOM 1796 C C . MET A 1 232 ? -26.038 -5.150 -3.068 1.00 90.31 232 MET A C 1
ATOM 1798 O O . MET A 1 232 ? -25.314 -6.058 -2.676 1.00 90.31 232 MET A O 1
ATOM 1802 N N . LEU A 1 233 ? -26.076 -3.954 -2.471 1.00 91.50 233 LEU A N 1
ATOM 1803 C CA . LEU A 1 233 ? -25.257 -3.643 -1.296 1.00 91.50 233 LEU A CA 1
ATOM 1804 C C . LEU A 1 233 ? -25.687 -4.470 -0.089 1.00 91.50 233 LEU A C 1
ATOM 1806 O O . LEU A 1 233 ? -24.829 -5.026 0.579 1.00 91.50 233 LEU A O 1
ATOM 1810 N N . GLU A 1 234 ? -26.988 -4.642 0.140 1.00 93.25 234 GLU A N 1
ATOM 1811 C CA . GLU A 1 234 ? -27.480 -5.510 1.215 1.00 93.25 234 GLU A CA 1
ATOM 1812 C C . GLU A 1 234 ? -27.073 -6.975 1.019 1.00 93.25 234 GLU A C 1
ATOM 1814 O O . GLU A 1 234 ? -26.812 -7.677 1.994 1.00 93.25 234 GLU A O 1
ATOM 1819 N N . TRP A 1 235 ? -27.000 -7.445 -0.232 1.00 92.75 235 TRP A N 1
ATOM 1820 C CA . TRP A 1 235 ? -26.545 -8.800 -0.542 1.00 92.75 235 TRP A CA 1
ATOM 1821 C C . TRP A 1 235 ? -25.040 -8.984 -0.299 1.00 92.75 235 TRP A C 1
ATOM 1823 O O . TRP A 1 235 ? -24.645 -10.019 0.230 1.00 92.75 235 TRP A O 1
ATOM 1833 N N . VAL A 1 236 ? -24.208 -7.996 -0.657 1.00 93.44 236 VAL A N 1
ATOM 1834 C CA . VAL A 1 236 ? -22.741 -8.079 -0.501 1.00 93.44 236 VAL A CA 1
ATOM 1835 C C . VAL A 1 236 ? -22.275 -7.719 0.910 1.00 93.44 236 VAL A C 1
ATOM 1837 O O . VAL A 1 236 ? -21.341 -8.328 1.408 1.00 93.44 236 VAL A O 1
ATOM 1840 N N . LEU A 1 237 ? -22.868 -6.709 1.539 1.00 95.50 237 LEU A N 1
ATOM 1841 C CA . LEU A 1 237 ? -22.381 -6.086 2.778 1.00 95.50 237 LEU A CA 1
ATOM 1842 C C . LEU A 1 237 ? -23.317 -6.320 3.973 1.00 95.50 237 LEU A C 1
ATOM 1844 O O . LEU A 1 237 ? -23.039 -5.869 5.081 1.00 95.50 237 LEU A O 1
ATOM 1848 N N . GLY A 1 238 ? -24.438 -7.011 3.763 1.00 94.06 238 GLY A N 1
ATOM 1849 C CA . GLY A 1 238 ? -25.457 -7.214 4.784 1.00 94.06 238 GLY A CA 1
ATOM 1850 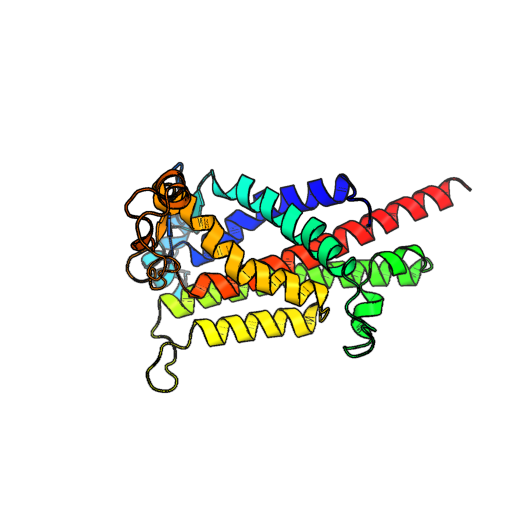C C . GLY A 1 238 ? -26.371 -6.002 4.979 1.00 94.06 238 GLY A C 1
ATOM 1851 O O . GLY A 1 238 ? -26.181 -4.923 4.422 1.00 94.06 238 GLY A O 1
ATOM 1852 N N . LYS A 1 239 ? -27.413 -6.183 5.796 1.00 92.56 239 LYS A N 1
ATOM 1853 C CA . LYS A 1 239 ? -28.448 -5.157 6.029 1.00 92.56 239 LYS A CA 1
ATOM 1854 C C . LYS A 1 239 ? -27.940 -3.927 6.783 1.00 92.56 239 LYS A C 1
ATOM 1856 O O . LYS A 1 239 ? -28.507 -2.853 6.629 1.00 92.56 239 LYS A O 1
ATOM 1861 N N . ASN A 1 240 ? -26.872 -4.089 7.560 1.00 92.25 240 ASN A N 1
ATOM 1862 C CA . ASN A 1 240 ? -26.276 -3.025 8.366 1.00 92.25 240 ASN A CA 1
ATOM 1863 C C . ASN A 1 240 ? -25.128 -2.320 7.620 1.00 92.25 240 ASN A C 1
ATOM 1865 O O . ASN A 1 240 ? -24.283 -1.692 8.246 1.00 92.25 240 ASN A O 1
ATOM 1869 N N . TYR A 1 241 ? -25.077 -2.411 6.281 1.00 93.81 241 TYR A N 1
ATOM 1870 C CA . TYR A 1 241 ? -24.041 -1.745 5.488 1.00 93.81 241 TYR A CA 1
ATOM 1871 C C . TYR A 1 241 ? -23.899 -0.225 5.731 1.00 93.81 241 TYR A C 1
ATOM 1873 O O . TYR A 1 241 ? -22.779 0.265 5.583 1.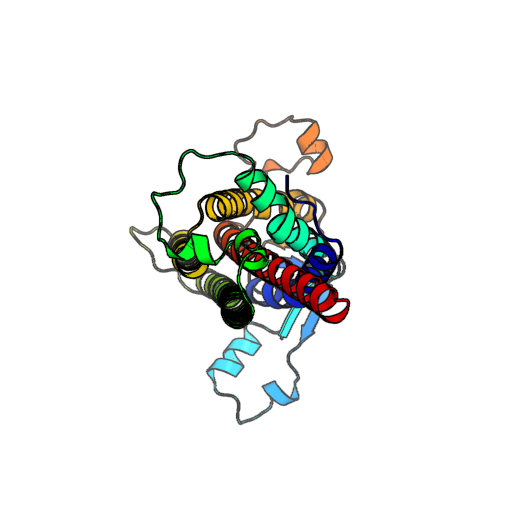00 93.81 241 TYR A O 1
ATOM 1881 N N . PRO A 1 242 ? -24.957 0.546 6.083 1.00 93.75 242 PRO A N 1
ATOM 1882 C CA . PRO A 1 242 ? -24.807 1.976 6.365 1.00 93.75 242 PRO A CA 1
ATOM 1883 C C . PRO A 1 242 ? -23.979 2.263 7.619 1.00 93.75 242 PRO A C 1
ATOM 1885 O O . PRO A 1 242 ? -23.388 3.336 7.710 1.00 93.75 242 PRO A O 1
ATOM 1888 N N . ASP A 1 243 ? -23.931 1.307 8.552 1.00 94.81 243 ASP A N 1
ATOM 1889 C CA . ASP A 1 243 ? -23.218 1.426 9.826 1.00 94.81 243 ASP A CA 1
ATOM 1890 C C . ASP A 1 243 ? -21.756 0.966 9.716 1.00 94.81 243 ASP A C 1
ATOM 1892 O O . ASP A 1 243 ? -20.994 1.099 10.673 1.00 94.81 243 ASP A O 1
ATOM 1896 N N . LEU A 1 244 ? -21.346 0.429 8.558 1.00 95.88 244 LEU A N 1
ATOM 1897 C CA . LEU A 1 244 ? -19.963 0.027 8.329 1.00 95.88 244 LEU A CA 1
ATOM 1898 C C . LEU A 1 244 ? -19.062 1.258 8.350 1.00 95.88 244 LEU A C 1
ATOM 1900 O O . LEU A 1 244 ? -19.184 2.164 7.518 1.00 95.88 244 LEU A O 1
ATOM 1904 N N . ALA A 1 245 ? -18.140 1.244 9.301 1.00 96.25 245 ALA A N 1
ATOM 1905 C CA . ALA A 1 245 ? -17.157 2.283 9.496 1.00 96.25 245 ALA A CA 1
ATOM 1906 C C . ALA A 1 245 ? -15.763 1.792 9.091 1.00 96.25 245 ALA A C 1
ATOM 1908 O O . ALA A 1 245 ? -15.423 0.614 9.210 1.00 96.25 245 ALA A O 1
ATOM 1909 N N . LEU A 1 246 ? -14.979 2.733 8.592 1.00 96.12 246 LEU A N 1
ATOM 1910 C CA . LEU A 1 246 ? -13.569 2.623 8.257 1.00 96.12 246 LEU A CA 1
ATOM 1911 C C . LEU A 1 246 ? -12.829 3.751 8.980 1.00 96.12 246 LEU A C 1
ATOM 1913 O O . LEU A 1 246 ? -13.460 4.656 9.527 1.00 96.12 246 LEU A O 1
ATOM 1917 N N . SER A 1 247 ? -11.502 3.749 8.902 1.00 95.00 247 SER A N 1
ATOM 1918 C CA . SER A 1 247 ? -10.701 4.901 9.312 1.00 95.00 247 SER A CA 1
ATOM 1919 C C . SER A 1 247 ? -10.395 5.812 8.127 1.00 95.00 247 SER A C 1
ATOM 1921 O O . SER A 1 247 ? -9.857 5.374 7.104 1.00 95.00 247 SER A O 1
ATOM 1923 N N . SER A 1 248 ? -10.691 7.102 8.272 1.00 94.69 248 SER A N 1
ATOM 1924 C CA . SER A 1 248 ? -10.405 8.159 7.299 1.00 94.69 248 SER A CA 1
ATOM 1925 C C . SER A 1 248 ? -8.909 8.271 6.982 1.00 94.69 248 SER A C 1
ATOM 1927 O O . SER A 1 248 ? -8.524 8.658 5.871 1.00 94.69 248 SER A O 1
ATOM 1929 N N . ILE A 1 249 ? -8.058 7.859 7.926 1.00 94.38 249 ILE A N 1
ATOM 1930 C CA . ILE A 1 249 ? -6.603 7.922 7.824 1.00 94.38 249 ILE A CA 1
ATOM 1931 C C . ILE A 1 249 ? -6.021 6.929 6.814 1.00 94.38 249 ILE A C 1
ATOM 1933 O O . ILE A 1 249 ? -4.933 7.142 6.272 1.00 94.38 249 ILE A O 1
ATOM 1937 N N . THR A 1 250 ? -6.765 5.865 6.507 1.00 95.38 250 THR A N 1
ATOM 1938 C CA . THR A 1 250 ? -6.312 4.806 5.599 1.00 95.38 250 THR A CA 1
ATOM 1939 C C . THR A 1 250 ? -6.216 5.287 4.158 1.00 95.38 250 THR A C 1
ATOM 1941 O O . THR A 1 250 ? -5.339 4.832 3.427 1.00 95.38 250 THR A O 1
ATOM 1944 N N . GLY A 1 251 ? -7.033 6.259 3.740 1.00 96.81 251 GLY A N 1
ATOM 1945 C CA . GLY A 1 251 ? -7.013 6.778 2.370 1.00 96.81 251 GLY A CA 1
ATOM 1946 C C . GLY A 1 251 ? -5.624 7.274 1.938 1.00 96.81 251 GLY A C 1
ATOM 1947 O O . GLY A 1 251 ? -5.058 6.747 0.974 1.00 96.81 251 GLY A O 1
ATOM 1948 N N . PRO A 1 252 ? -5.016 8.237 2.656 1.00 97.50 252 PRO A N 1
ATOM 1949 C CA . PRO A 1 252 ? -3.630 8.641 2.423 1.00 97.50 252 PRO A CA 1
ATOM 1950 C C . PRO A 1 252 ? -2.599 7.499 2.493 1.00 97.50 252 PRO A C 1
ATOM 1952 O O . PRO A 1 252 ? -1.640 7.504 1.720 1.00 97.50 252 PRO A O 1
ATOM 1955 N N . CYS A 1 253 ? -2.784 6.499 3.361 1.00 97.12 253 CYS A N 1
ATOM 1956 C CA . CYS A 1 253 ? -1.901 5.326 3.414 1.00 97.12 253 CYS A CA 1
ATOM 1957 C C . CYS A 1 253 ? -1.989 4.491 2.128 1.00 97.12 253 CYS A C 1
ATOM 1959 O O . CYS A 1 253 ? -0.960 4.150 1.545 1.00 97.12 253 CYS A O 1
ATOM 1961 N N . TYR A 1 254 ? -3.199 4.236 1.622 1.00 97.88 254 TYR A N 1
ATOM 1962 C CA . TYR A 1 254 ? -3.415 3.554 0.343 1.00 97.88 254 TYR A CA 1
ATOM 1963 C C . TYR A 1 254 ? -2.840 4.331 -0.845 1.00 97.88 254 TYR A C 1
ATOM 1965 O O . TYR A 1 254 ? -2.348 3.720 -1.796 1.00 97.88 254 TYR A O 1
ATOM 1973 N N . PHE A 1 255 ? -2.843 5.668 -0.788 1.00 98.38 255 PHE A N 1
ATOM 1974 C CA . PHE A 1 255 ? -2.129 6.490 -1.766 1.00 98.38 255 PHE A CA 1
ATOM 1975 C C . PHE A 1 255 ? -0.629 6.156 -1.768 1.00 98.38 255 PHE A C 1
ATOM 1977 O O . PHE A 1 255 ? -0.051 5.901 -2.825 1.00 98.38 255 PHE A O 1
ATOM 1984 N N . ALA A 1 256 ? 0.003 6.144 -0.591 1.00 98.00 256 ALA A N 1
ATOM 1985 C CA . ALA A 1 256 ? 1.433 5.873 -0.457 1.00 98.00 256 ALA A CA 1
ATOM 1986 C C . ALA A 1 256 ? 1.800 4.444 -0.902 1.00 98.00 256 ALA A C 1
ATOM 1988 O O . ALA A 1 256 ? 2.751 4.252 -1.663 1.00 98.00 256 ALA A O 1
ATOM 1989 N N . VAL A 1 257 ? 0.986 3.451 -0.527 1.00 97.44 257 VAL A N 1
ATOM 1990 C CA . VAL A 1 257 ? 1.128 2.057 -0.987 1.00 97.44 257 VAL A CA 1
ATOM 1991 C C . VAL A 1 257 ? 0.998 1.953 -2.509 1.00 97.44 257 VAL A C 1
ATOM 1993 O O . VAL A 1 257 ? 1.754 1.234 -3.157 1.00 97.44 257 VAL A O 1
ATOM 1996 N N . ALA A 1 258 ? 0.087 2.700 -3.135 1.00 98.00 258 ALA A N 1
ATOM 1997 C CA . ALA A 1 258 ? 0.025 2.726 -4.594 1.00 98.00 258 ALA A CA 1
ATOM 1998 C C . ALA A 1 258 ? 1.335 3.253 -5.203 1.00 98.00 258 ALA A C 1
ATOM 2000 O O . ALA A 1 258 ? 1.832 2.683 -6.176 1.00 98.00 258 ALA A O 1
ATOM 2001 N N . MET A 1 259 ? 1.924 4.302 -4.622 1.00 97.88 259 MET A N 1
ATOM 2002 C CA . MET A 1 259 ? 3.173 4.885 -5.113 1.00 97.88 259 MET A CA 1
ATOM 2003 C C . MET A 1 259 ? 4.363 3.923 -5.030 1.00 97.88 259 MET A C 1
ATOM 2005 O O . MET A 1 259 ? 5.152 3.858 -5.979 1.00 97.88 259 MET A O 1
ATOM 2009 N N . ASP A 1 260 ? 4.501 3.154 -3.947 1.00 97.38 260 ASP A N 1
ATOM 2010 C CA . ASP A 1 260 ? 5.582 2.167 -3.859 1.00 97.38 260 ASP A CA 1
ATOM 2011 C C . ASP A 1 260 ? 5.400 0.991 -4.823 1.00 97.38 260 ASP A C 1
ATOM 2013 O O . ASP A 1 260 ? 6.363 0.609 -5.499 1.00 97.38 260 ASP A O 1
ATOM 2017 N N . ALA A 1 261 ? 4.173 0.497 -4.998 1.00 98.06 261 ALA A N 1
ATOM 2018 C CA . ALA A 1 261 ? 3.874 -0.584 -5.922 1.00 98.06 261 ALA A CA 1
ATOM 2019 C C . ALA A 1 261 ? 4.192 -0.156 -7.361 1.00 98.06 261 ALA A C 1
ATOM 2021 O O . ALA A 1 261 ? 4.793 -0.920 -8.123 1.00 98.06 261 ALA A O 1
ATOM 2022 N N . ILE A 1 262 ? 3.860 1.089 -7.723 1.00 96.94 262 ILE A N 1
ATOM 2023 C CA . ILE A 1 262 ? 4.202 1.698 -9.017 1.00 96.94 262 ILE A CA 1
ATOM 2024 C C . ILE A 1 262 ? 5.720 1.767 -9.206 1.00 96.94 262 ILE A C 1
ATOM 2026 O O . ILE A 1 262 ? 6.235 1.339 -10.246 1.00 96.94 262 ILE A O 1
ATOM 2030 N N . ALA A 1 263 ? 6.452 2.266 -8.208 1.00 96.38 263 ALA A N 1
ATOM 2031 C CA . ALA A 1 263 ? 7.906 2.386 -8.280 1.00 96.38 263 ALA A CA 1
ATOM 2032 C C . ALA A 1 263 ? 8.589 1.012 -8.431 1.00 96.38 263 ALA A C 1
ATOM 2034 O O . ALA A 1 263 ? 9.467 0.840 -9.284 1.00 96.38 263 ALA A O 1
ATOM 2035 N N . LEU A 1 264 ? 8.139 0.009 -7.668 1.00 97.62 264 LEU A N 1
ATOM 2036 C CA . LEU A 1 264 ? 8.584 -1.384 -7.780 1.00 97.62 264 LEU A CA 1
ATOM 2037 C C . LEU A 1 264 ? 8.276 -1.967 -9.163 1.00 97.62 264 LEU A C 1
ATOM 2039 O O . LEU A 1 264 ? 9.150 -2.569 -9.791 1.00 97.62 264 LEU A O 1
ATOM 2043 N N . GLY A 1 265 ? 7.063 -1.743 -9.672 1.00 96.50 265 GLY A N 1
ATOM 2044 C CA . GLY A 1 265 ? 6.637 -2.206 -10.991 1.00 96.50 265 GLY A CA 1
ATOM 2045 C C . GLY A 1 265 ? 7.529 -1.669 -12.108 1.00 96.50 265 GLY A C 1
ATOM 2046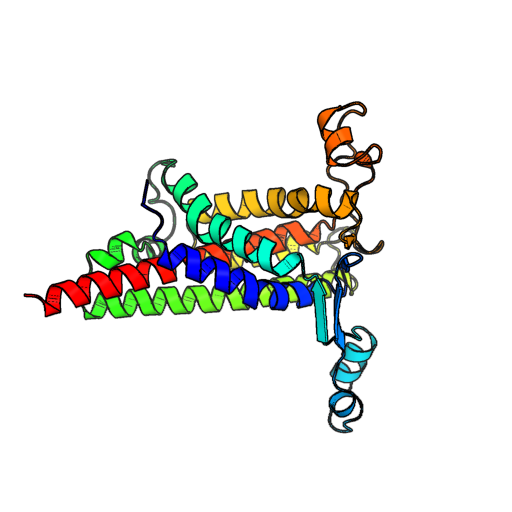 O O . GLY A 1 265 ? 8.003 -2.442 -12.946 1.00 96.50 265 GLY A O 1
ATOM 2047 N N . ARG A 1 266 ? 7.845 -0.367 -12.072 1.00 94.81 266 ARG A N 1
ATOM 2048 C CA . ARG A 1 266 ? 8.769 0.275 -13.023 1.00 94.81 266 ARG A CA 1
ATOM 2049 C C . ARG A 1 266 ? 10.181 -0.295 -12.932 1.00 94.81 266 ARG A C 1
ATOM 2051 O O . ARG A 1 266 ? 10.784 -0.595 -13.965 1.00 94.81 266 ARG A O 1
ATOM 2058 N N . TRP A 1 267 ? 10.705 -0.488 -11.722 1.00 95.81 267 TRP A N 1
ATOM 2059 C CA . TRP A 1 267 ? 12.036 -1.065 -11.529 1.00 95.81 267 TRP A CA 1
ATOM 2060 C C . TRP A 1 267 ? 12.125 -2.513 -12.042 1.00 95.81 267 TRP A C 1
ATOM 2062 O O . TRP A 1 267 ? 13.071 -2.865 -12.759 1.00 95.81 267 TRP A O 1
ATOM 2072 N N . PHE A 1 268 ? 11.140 -3.358 -11.736 1.00 96.50 268 PHE A N 1
ATOM 2073 C CA . PHE A 1 268 ? 11.118 -4.750 -12.194 1.00 96.50 268 PHE A CA 1
ATOM 2074 C C . PHE A 1 268 ? 10.999 -4.866 -13.715 1.00 96.50 268 PHE A C 1
ATOM 2076 O O . PHE A 1 268 ? 11.700 -5.682 -14.322 1.00 96.50 268 PHE A O 1
ATOM 2083 N N . ASP A 1 269 ? 10.188 -4.009 -14.329 1.00 93.81 269 ASP A N 1
ATOM 2084 C CA . ASP A 1 269 ? 10.074 -3.893 -15.779 1.00 93.81 269 ASP A CA 1
ATOM 2085 C C . ASP A 1 269 ? 11.397 -3.481 -16.440 1.00 93.81 269 ASP A C 1
ATOM 2087 O O . ASP A 1 269 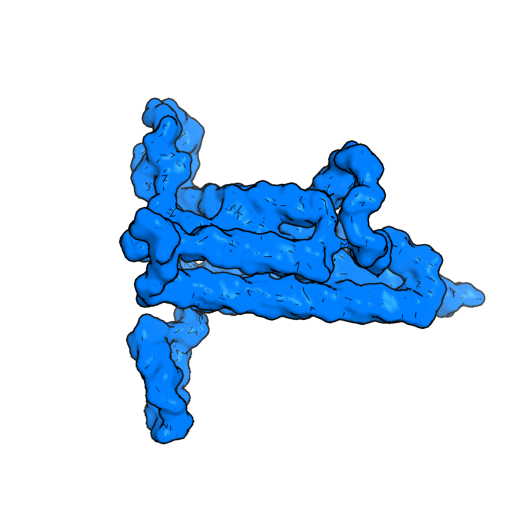? 11.815 -4.093 -17.426 1.00 93.81 269 ASP A O 1
ATOM 2091 N N . ALA A 1 270 ? 12.077 -2.468 -15.893 1.00 92.25 270 ALA A N 1
ATOM 2092 C CA . ALA A 1 270 ? 13.361 -2.001 -16.414 1.00 92.25 270 ALA A CA 1
ATOM 2093 C C . ALA A 1 270 ? 14.466 -3.059 -16.270 1.00 92.25 270 ALA A C 1
ATOM 2095 O O . ALA A 1 270 ? 15.260 -3.255 -17.189 1.00 92.25 270 ALA A O 1
ATOM 2096 N N . THR A 1 271 ? 14.477 -3.799 -15.157 1.00 92.75 271 THR A N 1
ATOM 2097 C CA . THR A 1 271 ? 15.418 -4.912 -14.936 1.00 92.75 271 THR A CA 1
ATOM 2098 C C . THR A 1 271 ? 15.264 -5.980 -16.017 1.00 92.75 271 THR A C 1
ATOM 2100 O O . THR A 1 271 ? 16.253 -6.444 -16.577 1.00 92.75 271 THR A O 1
ATOM 2103 N N . LYS A 1 272 ? 14.021 -6.324 -16.382 1.00 89.94 272 LYS A N 1
ATOM 2104 C CA . LYS A 1 272 ? 13.774 -7.323 -17.427 1.00 89.94 272 LYS A CA 1
ATOM 2105 C C . LYS A 1 272 ? 14.218 -6.846 -18.812 1.00 89.94 272 LYS A C 1
ATOM 2107 O O . LYS A 1 272 ? 14.771 -7.636 -19.575 1.00 89.94 272 LYS A O 1
ATOM 2112 N N . ALA A 1 273 ? 13.995 -5.571 -19.135 1.00 85.50 273 ALA A N 1
ATOM 2113 C CA . ALA A 1 273 ? 14.522 -4.966 -20.361 1.00 85.50 273 ALA A CA 1
ATOM 2114 C C . ALA A 1 273 ? 16.066 -4.968 -20.382 1.00 85.50 273 ALA A C 1
ATOM 2116 O O . ALA A 1 273 ? 16.676 -5.108 -21.443 1.00 85.50 273 ALA A O 1
ATOM 2117 N N . GLY A 1 274 ? 16.691 -4.862 -19.202 1.00 83.12 274 GLY A N 1
ATOM 2118 C CA . GLY A 1 274 ? 18.086 -5.213 -18.909 1.00 83.12 274 GLY A CA 1
ATOM 2119 C C . GLY A 1 274 ? 18.492 -6.557 -19.501 1.00 83.12 274 GLY A C 1
ATOM 2120 O O . GLY A 1 274 ? 19.197 -6.596 -20.508 1.00 83.12 274 GLY A O 1
ATOM 2121 N N . ASP A 1 275 ? 17.963 -7.624 -18.906 1.00 85.88 275 ASP A N 1
ATOM 2122 C CA . ASP A 1 275 ? 18.347 -9.015 -19.173 1.00 85.88 275 ASP A CA 1
ATOM 2123 C C . ASP A 1 275 ? 18.173 -9.441 -20.641 1.00 85.88 275 ASP A C 1
ATOM 2125 O O . ASP A 1 275 ? 18.956 -10.238 -21.163 1.00 85.88 275 ASP A O 1
ATOM 2129 N N . VAL A 1 276 ? 17.125 -8.945 -21.312 1.00 81.44 276 VAL A N 1
ATOM 2130 C CA . VAL A 1 276 ? 16.832 -9.308 -22.710 1.00 81.44 276 VAL A CA 1
ATOM 2131 C C . VAL A 1 276 ? 17.899 -8.765 -23.659 1.00 81.44 276 VAL A C 1
ATOM 2133 O O . VAL A 1 276 ? 18.345 -9.505 -24.534 1.00 81.44 276 VAL A O 1
ATOM 2136 N N . ALA A 1 277 ? 18.338 -7.517 -23.474 1.00 77.81 277 ALA A N 1
ATOM 2137 C CA . ALA A 1 277 ? 19.358 -6.929 -24.343 1.00 77.81 277 ALA A CA 1
ATOM 2138 C C . ALA A 1 277 ? 20.722 -7.608 -24.149 1.00 77.81 277 ALA A C 1
ATOM 2140 O O . ALA A 1 277 ? 21.367 -7.970 -25.128 1.00 77.81 277 ALA A O 1
ATOM 2141 N N . ASP A 1 278 ? 21.110 -7.872 -22.896 1.00 80.56 278 ASP A N 1
ATOM 2142 C CA . ASP A 1 278 ? 22.374 -8.547 -22.574 1.00 80.56 278 ASP A CA 1
ATOM 2143 C C . ASP A 1 278 ? 22.421 -9.971 -23.159 1.00 80.56 278 ASP A C 1
ATOM 2145 O O . ASP A 1 278 ? 23.477 -10.466 -23.553 1.00 80.56 278 ASP A O 1
ATOM 2149 N N . SER A 1 279 ? 21.268 -10.648 -23.231 1.00 83.75 279 SER A N 1
ATOM 2150 C CA . SER A 1 279 ? 21.160 -11.978 -23.842 1.00 83.75 279 SER A CA 1
ATOM 2151 C C . SER A 1 279 ? 21.318 -11.934 -25.365 1.00 83.75 279 SER A C 1
ATOM 2153 O O . SER A 1 279 ? 21.908 -12.847 -25.936 1.00 83.75 279 SER A O 1
ATOM 2155 N N . GLN A 1 280 ? 20.811 -10.882 -26.017 1.00 81.62 280 GLN A N 1
ATOM 2156 C CA . GLN A 1 280 ? 20.954 -10.685 -27.463 1.00 81.62 280 GLN A CA 1
ATOM 2157 C C . GLN A 1 280 ? 22.404 -10.367 -27.845 1.00 81.62 280 GLN A C 1
ATOM 2159 O O . GLN A 1 280 ? 22.924 -10.988 -28.768 1.00 81.62 280 GLN A O 1
ATOM 2164 N N . GLU A 1 281 ? 23.078 -9.494 -27.092 1.00 80.62 281 GLU A N 1
ATOM 2165 C CA . GLU A 1 281 ? 24.483 -9.122 -27.331 1.00 80.62 281 GLU A CA 1
ATOM 2166 C C . GLU A 1 281 ? 25.448 -10.308 -27.162 1.00 80.62 281 GLU A C 1
ATOM 2168 O O . GLU A 1 281 ? 26.428 -10.423 -27.885 1.00 80.62 281 GLU A O 1
ATOM 2173 N N . ARG A 1 282 ? 25.157 -11.251 -26.254 1.00 87.25 282 ARG A N 1
ATOM 2174 C CA . ARG A 1 282 ? 25.956 -12.486 -26.108 1.00 87.25 282 ARG A CA 1
ATOM 2175 C C . ARG A 1 282 ? 25.751 -13.500 -27.233 1.00 87.25 282 ARG A C 1
ATOM 2177 O O . ARG A 1 282 ? 26.527 -14.447 -27.329 1.00 87.25 282 ARG A O 1
ATOM 2184 N N . SER A 1 283 ? 24.672 -13.366 -28.001 1.00 88.00 283 SER A N 1
ATOM 2185 C CA . SER A 1 283 ? 24.317 -14.298 -29.078 1.00 88.00 283 SER A CA 1
ATOM 2186 C C . SER A 1 283 ? 24.773 -13.846 -30.469 1.00 88.00 283 SER A C 1
ATOM 2188 O O . SER A 1 283 ? 24.690 -14.640 -31.405 1.00 88.00 283 SER A O 1
ATOM 2190 N N . SER A 1 284 ? 25.236 -12.598 -30.596 1.00 79.12 284 SER A N 1
ATOM 2191 C CA . SER A 1 284 ? 25.815 -12.003 -31.810 1.00 79.12 284 SER A CA 1
ATOM 2192 C C . SER A 1 284 ? 27.334 -12.088 -31.816 1.00 79.12 284 SER A C 1
ATOM 2194 O O . SER A 1 284 ? 27.892 -12.388 -32.891 1.00 79.12 284 SER A O 1
#

Radius of gyration: 21.01 Å; chains: 1; bounding box: 59×42×63 Å

Sequence (284 aa):
MRSLHPSTVGKLFVTGFTVGPIVDSLHNQCLLKYDMLPLSIEWPSSIIESRFLPPFVLEYTQQHPYLFCSSWTVPPLLGLAYVVLGALLPRLFETIRFGDQSFLSPRWKLLDPRDVSNINGNDKKTAISMLRNNALLAVTTTALIIKLSEFLETHQSPTLTGEPTGVLWLLSAALTQWAILDGSIAALLAATITSIGGPLSELPFVAHGVWEYLDSSADYQPLQSLPLGNSMLEWVLGKNYPDLALSSITGPCYFAVAMDAIALGRWFDATKAGDVADSQERSS

Organism: NCBI:txid303405

pLDDT: mean 89.39, std 9.87, range [52.91, 98.56]

Foldseek 3Di:
DDDDDPQLLVVLLQCQLPVVQLLVQLQCLQWKDFPAQKDFAFDDVCVLPDPPDDPVVNVVCVSRRTPGIDHPVRSNVRSVVLSCLQPPQLVVLVVVCPDDQVPADPVQVLLALVVLLVDDDPSSVVSLVLLVVLLVVLSVLLSVLSNLLNVLLVDPADDDVNDRCLQVVLLVSLVVSCVPRHNDPSLVVSLQCQLVVVQVVCQLCCLVRSMATDPSQQPDQPCLPPDQPPPVCCVRRNNCSSVHTHGNNVSSSSSSSSSSSNSSSSSSSSVVSVVVVVVVVVVD

Secondary structure (DSSP, 8-state):
-PPPPHHHHHHHHHHHHHHHHHHHHHHHHHHEEE-SSEEEEEPPHHHHT-TTS-HHHHHHHHH--EEEEEETTHHHHHHHHHHIIIIIHHHHHHHS--S-GGGS-GGGGGG-HHHHTTS-HHHHHHHHHHHHHHHHHHHHHHHHHHHHHHHHHHS-PPEETTEE-HHHHHHHHHHHHHHHHT--HHHHHHHHHHHHHHHHHHHHHHHTTSEEE-TTT--B-TTTTSPTT-HHHHHHH-TTGGG--B-TTHHHHHHHHHHHHHHHHHHHHHHHHHHHHHHHHTT-